Protein AF-A0A2P6FYN6-F1 (afdb_monomer)

pLDDT: mean 95.39, std 7.14, range [44.72, 98.62]

Mean predicted aligned error: 5.39 Å

Structure (mmCIF, N/CA/C/O backbone):
data_AF-A0A2P6FYN6-F1
#
_entry.id   AF-A0A2P6FYN6-F1
#
loop_
_atom_site.group_PDB
_atom_site.id
_atom_site.type_symbol
_atom_site.label_atom_id
_atom_site.label_alt_id
_atom_site.label_comp_id
_atom_site.label_asym_id
_atom_site.label_entity_id
_atom_site.label_seq_id
_atom_site.pdbx_PDB_ins_code
_atom_site.Cartn_x
_atom_site.Cartn_y
_atom_site.Cartn_z
_atom_site.occupancy
_atom_site.B_iso_or_equiv
_atom_site.auth_seq_id
_atom_site.auth_comp_id
_atom_site.auth_asym_id
_atom_site.auth_atom_id
_atom_site.pdbx_PDB_model_num
ATOM 1 N N . MET A 1 1 ? 42.729 -6.232 -39.848 1.00 59.31 1 MET A N 1
ATOM 2 C CA . MET A 1 1 ? 41.372 -6.827 -39.890 1.00 59.31 1 MET A CA 1
ATOM 3 C C . MET A 1 1 ? 40.467 -5.840 -40.612 1.00 59.31 1 MET A C 1
ATOM 5 O O . MET A 1 1 ? 40.474 -4.681 -40.223 1.00 59.31 1 MET A O 1
ATOM 9 N N . ASP A 1 2 ? 39.765 -6.250 -41.670 1.00 86.31 2 ASP A N 1
ATOM 10 C CA . ASP A 1 2 ? 38.818 -5.379 -42.386 1.00 86.31 2 ASP A CA 1
ATOM 11 C C . ASP A 1 2 ? 37.787 -4.786 -41.404 1.00 86.31 2 ASP A C 1
ATOM 13 O O . ASP A 1 2 ? 37.116 -5.520 -40.670 1.00 86.31 2 ASP A O 1
ATOM 17 N N . LEU A 1 3 ? 37.694 -3.452 -41.371 1.00 89.88 3 LEU A N 1
ATOM 18 C CA . LEU A 1 3 ? 36.820 -2.693 -40.473 1.00 89.88 3 LEU A CA 1
ATOM 19 C C . LEU A 1 3 ? 35.352 -3.105 -40.641 1.00 89.88 3 LEU A C 1
ATOM 21 O O . LEU A 1 3 ? 34.597 -3.137 -39.669 1.00 89.88 3 LEU A O 1
ATOM 25 N N . THR A 1 4 ? 34.954 -3.475 -41.857 1.00 91.75 4 THR A N 1
ATOM 26 C CA . THR A 1 4 ? 33.600 -3.944 -42.162 1.00 91.75 4 THR A CA 1
ATOM 27 C C . THR A 1 4 ? 33.330 -5.300 -41.506 1.00 91.75 4 THR A C 1
ATOM 29 O O . THR A 1 4 ? 32.323 -5.462 -40.808 1.00 91.75 4 THR A O 1
ATOM 32 N N . LYS A 1 5 ? 34.262 -6.254 -41.630 1.00 93.06 5 LYS A N 1
ATOM 33 C CA . LYS A 1 5 ? 34.203 -7.548 -40.928 1.00 93.06 5 LYS A CA 1
ATOM 34 C C . LYS A 1 5 ? 34.196 -7.383 -39.401 1.00 93.06 5 LYS A C 1
ATOM 36 O O . LYS A 1 5 ? 33.402 -8.041 -38.726 1.00 93.06 5 LYS A O 1
ATOM 41 N N . ALA A 1 6 ? 35.014 -6.481 -38.856 1.00 92.69 6 ALA A N 1
ATOM 42 C CA . ALA A 1 6 ? 35.036 -6.180 -37.421 1.00 92.69 6 ALA A CA 1
ATOM 43 C C . ALA A 1 6 ? 33.702 -5.578 -36.930 1.00 92.69 6 ALA A C 1
ATOM 45 O O . ALA A 1 6 ? 33.158 -6.014 -35.912 1.00 92.69 6 ALA A O 1
ATOM 46 N N . ASN A 1 7 ? 33.121 -4.641 -37.691 1.00 95.81 7 ASN A N 1
ATOM 47 C CA . ASN A 1 7 ? 31.801 -4.072 -37.406 1.00 95.81 7 ASN A CA 1
ATOM 48 C C . ASN A 1 7 ? 30.710 -5.148 -37.379 1.00 95.81 7 ASN A C 1
ATOM 50 O O . ASN A 1 7 ? 29.880 -5.145 -36.471 1.00 95.81 7 ASN A O 1
ATOM 54 N N . LYS A 1 8 ? 30.721 -6.090 -38.333 1.00 96.69 8 LYS A N 1
ATOM 55 C CA . LYS A 1 8 ? 29.744 -7.191 -38.394 1.00 96.69 8 LYS A CA 1
ATOM 56 C C . LYS A 1 8 ? 29.745 -8.024 -37.109 1.00 96.69 8 LYS A C 1
ATOM 58 O O . LYS A 1 8 ? 28.678 -8.249 -36.538 1.00 96.69 8 LYS A O 1
ATOM 63 N N . LEU A 1 9 ? 30.925 -8.419 -36.626 1.00 95.50 9 LEU A N 1
ATOM 64 C CA . LEU A 1 9 ? 31.070 -9.177 -35.376 1.00 95.50 9 LEU A CA 1
ATOM 65 C C . LEU A 1 9 ? 30.562 -8.379 -34.167 1.00 95.50 9 LEU A C 1
ATOM 67 O O . LEU A 1 9 ? 29.815 -8.902 -33.341 1.00 95.50 9 LEU A O 1
ATOM 71 N N . LYS A 1 10 ? 30.900 -7.085 -34.090 1.00 95.94 10 LYS A N 1
ATOM 72 C CA . LYS A 1 10 ? 30.444 -6.207 -33.003 1.00 95.94 10 LYS A CA 1
ATOM 73 C C . LYS A 1 10 ? 28.927 -6.031 -32.992 1.00 95.94 10 LYS A C 1
ATOM 75 O O . LYS A 1 10 ? 28.301 -6.107 -31.939 1.00 95.94 10 LYS A O 1
ATOM 80 N N . ILE A 1 11 ? 28.326 -5.827 -34.162 1.00 97.56 11 ILE A N 1
ATOM 81 C CA . ILE A 1 11 ? 26.872 -5.708 -34.321 1.00 97.56 11 ILE A CA 1
ATOM 82 C C . ILE A 1 11 ? 26.183 -7.013 -33.910 1.00 97.56 11 ILE A C 1
ATOM 84 O O . ILE A 1 11 ? 25.164 -6.960 -33.226 1.00 97.56 11 ILE A O 1
ATOM 88 N N . GLN A 1 12 ? 26.738 -8.173 -34.274 1.00 97.88 12 GLN A N 1
ATOM 89 C CA . GLN A 1 12 ? 26.212 -9.473 -33.850 1.00 97.88 12 GLN A CA 1
ATOM 90 C C . GLN A 1 12 ? 26.286 -9.651 -32.326 1.00 97.88 12 GLN A C 1
ATOM 92 O O . GLN A 1 12 ? 25.297 -10.061 -31.720 1.00 97.88 12 GLN A O 1
ATOM 97 N N . SER A 1 13 ? 27.406 -9.271 -31.702 1.00 97.12 13 SER A N 1
ATOM 98 C CA . SER A 1 13 ? 27.544 -9.260 -30.239 1.00 97.12 13 SER A CA 1
ATOM 99 C C . SER A 1 13 ? 26.494 -8.363 -29.581 1.00 97.12 13 SER A C 1
ATOM 101 O O . SER A 1 13 ? 25.815 -8.803 -28.659 1.00 97.12 13 SER A O 1
ATOM 103 N N . ASN A 1 14 ? 26.305 -7.139 -30.086 1.00 98.19 14 ASN A N 1
ATOM 104 C CA . ASN A 1 14 ? 25.284 -6.223 -29.574 1.00 98.19 14 ASN A CA 1
ATOM 105 C C . ASN A 1 14 ? 23.869 -6.804 -29.727 1.00 98.19 14 ASN A C 1
ATOM 107 O O . ASN A 1 14 ? 23.054 -6.642 -28.831 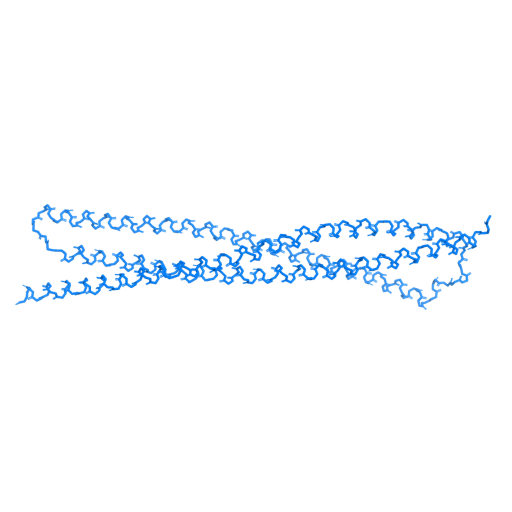1.00 98.19 14 ASN A O 1
ATOM 111 N N . ARG A 1 15 ? 23.557 -7.479 -30.844 1.00 98.38 15 ARG A N 1
ATOM 112 C CA . ARG A 1 15 ? 22.240 -8.111 -31.058 1.00 98.38 15 ARG A CA 1
ATOM 113 C C . ARG A 1 15 ? 21.958 -9.204 -30.034 1.00 98.38 15 ARG A C 1
ATOM 115 O O . ARG A 1 15 ? 20.867 -9.228 -29.477 1.00 98.38 15 ARG A O 1
ATOM 122 N N . ARG A 1 16 ? 22.939 -10.072 -29.769 1.00 97.94 16 ARG A N 1
ATOM 123 C CA . ARG A 1 16 ? 22.832 -11.084 -28.710 1.00 97.94 16 ARG A CA 1
ATOM 124 C C . ARG A 1 16 ? 22.585 -10.422 -27.354 1.00 97.94 16 ARG A C 1
ATOM 126 O O . ARG A 1 16 ? 21.686 -10.824 -26.630 1.00 97.94 16 ARG A O 1
ATOM 133 N N . GLU A 1 17 ? 23.360 -9.389 -27.044 1.00 98.00 17 GLU A N 1
ATOM 134 C CA . GLU A 1 17 ? 23.250 -8.668 -25.779 1.00 98.00 17 GLU A CA 1
ATOM 135 C C . GLU A 1 17 ? 21.877 -8.003 -25.601 1.00 98.00 17 GLU A C 1
ATOM 137 O O . GLU A 1 17 ? 21.279 -8.091 -24.533 1.00 98.00 17 GLU A O 1
ATOM 142 N N . ILE A 1 18 ? 21.347 -7.385 -26.659 1.00 98.56 18 ILE A N 1
ATOM 143 C CA . ILE A 1 18 ? 20.001 -6.800 -26.679 1.00 98.56 18 ILE A CA 1
ATOM 144 C C . ILE A 1 18 ? 18.939 -7.875 -26.420 1.00 98.56 18 ILE A C 1
ATOM 146 O O . ILE A 1 18 ? 18.068 -7.656 -25.587 1.00 98.56 18 ILE A O 1
ATOM 150 N N . PHE A 1 19 ? 19.040 -9.040 -27.062 1.00 98.06 19 PHE A N 1
ATOM 151 C CA . PHE A 1 19 ? 18.094 -10.144 -26.868 1.00 98.06 19 PHE A CA 1
ATOM 152 C C . PHE A 1 19 ? 18.077 -10.667 -25.416 1.00 98.06 19 PHE A C 1
ATOM 154 O O . PHE A 1 19 ? 17.017 -10.886 -24.821 1.00 98.06 19 PHE A O 1
ATOM 161 N N . GLU A 1 20 ? 19.255 -10.816 -24.803 1.00 97.69 20 GLU A N 1
ATOM 162 C CA . GLU A 1 20 ? 19.381 -11.187 -23.386 1.00 97.69 20 GLU A CA 1
ATOM 163 C C . GLU A 1 20 ? 18.767 -10.107 -22.469 1.00 97.69 20 GLU A C 1
ATOM 165 O O . GLU A 1 20 ? 18.027 -10.421 -21.530 1.00 97.69 20 GLU A O 1
ATOM 170 N N . LEU A 1 21 ? 19.016 -8.825 -22.768 1.00 98.50 21 LEU A N 1
ATOM 171 C CA . LEU A 1 21 ? 18.454 -7.696 -22.022 1.00 98.50 21 LEU A CA 1
ATOM 172 C C . LEU A 1 21 ? 16.932 -7.607 -22.136 1.00 98.50 21 LEU A C 1
ATOM 174 O O . LEU A 1 21 ? 16.273 -7.352 -21.130 1.00 98.50 21 LEU A O 1
ATOM 178 N N . GLU A 1 22 ? 16.365 -7.824 -23.321 1.00 98.12 22 GLU A N 1
ATOM 179 C CA . GLU A 1 22 ? 14.914 -7.846 -23.538 1.00 98.12 22 GLU A CA 1
ATOM 180 C C . GLU A 1 22 ? 14.247 -8.890 -22.642 1.00 98.12 22 GLU A C 1
ATOM 182 O O . GLU A 1 22 ? 13.276 -8.584 -21.947 1.00 98.12 22 GLU A O 1
ATOM 187 N N . THR A 1 23 ? 14.824 -10.092 -22.575 1.00 97.94 23 THR A N 1
ATOM 188 C CA . THR A 1 23 ? 14.344 -11.166 -21.696 1.00 97.94 23 THR A CA 1
ATOM 189 C C . THR A 1 23 ? 14.363 -10.731 -20.229 1.00 97.94 23 THR A C 1
ATOM 191 O O . THR A 1 23 ? 13.359 -10.854 -19.521 1.00 97.94 23 THR A O 1
ATOM 194 N N . GLN A 1 24 ? 15.477 -10.158 -19.767 1.00 97.88 24 GLN A N 1
ATOM 195 C CA . GLN A 1 24 ? 15.616 -9.712 -18.381 1.00 97.88 24 GLN A CA 1
ATOM 196 C C . GLN A 1 24 ? 14.661 -8.558 -18.032 1.00 97.88 24 GLN A C 1
ATOM 198 O O . GLN A 1 24 ? 14.043 -8.556 -16.963 1.00 97.88 24 GLN A O 1
ATOM 203 N N . ILE A 1 25 ? 14.520 -7.573 -18.921 1.00 98.44 25 ILE A N 1
ATOM 204 C CA . ILE A 1 25 ? 13.626 -6.424 -18.729 1.00 98.44 25 ILE A CA 1
ATOM 205 C C . ILE A 1 25 ? 12.169 -6.884 -18.700 1.00 98.44 25 ILE A C 1
ATOM 207 O O . ILE A 1 25 ? 11.416 -6.437 -17.834 1.00 98.44 25 ILE A O 1
ATOM 211 N N . ASN A 1 26 ? 11.777 -7.805 -19.581 1.00 98.00 26 ASN A N 1
ATOM 212 C CA . ASN A 1 26 ? 10.426 -8.362 -19.597 1.00 98.00 26 ASN A CA 1
ATOM 213 C C . ASN A 1 26 ? 10.130 -9.179 -18.333 1.00 98.00 26 ASN A C 1
ATOM 215 O O . ASN A 1 26 ? 9.059 -9.020 -17.746 1.00 98.00 26 ASN A O 1
ATOM 219 N N . SER A 1 27 ? 11.094 -9.968 -17.847 1.00 97.62 27 SER A N 1
ATOM 220 C CA . SER A 1 27 ? 10.976 -10.659 -16.557 1.00 97.62 27 SER A CA 1
ATOM 221 C C . SER A 1 27 ? 10.791 -9.670 -15.400 1.00 97.62 27 SER A C 1
ATOM 223 O O . SER A 1 27 ? 9.898 -9.846 -14.569 1.00 97.62 27 SER A O 1
ATOM 225 N N . ASN A 1 28 ? 11.592 -8.600 -15.351 1.00 98.38 28 ASN A N 1
ATOM 226 C CA . ASN A 1 28 ? 11.436 -7.548 -14.343 1.00 98.38 28 ASN A CA 1
ATOM 227 C C . ASN A 1 28 ? 10.058 -6.883 -14.440 1.00 98.38 28 ASN A C 1
ATOM 229 O O . ASN A 1 28 ? 9.409 -6.672 -13.421 1.00 98.38 28 ASN A O 1
ATOM 233 N N . LYS A 1 29 ? 9.594 -6.571 -15.656 1.00 98.06 29 LYS A N 1
ATOM 234 C CA . LYS A 1 29 ? 8.278 -5.970 -15.901 1.00 98.06 29 LYS A CA 1
ATOM 235 C C . LYS A 1 29 ? 7.155 -6.858 -15.361 1.00 98.06 29 LYS A C 1
ATOM 237 O O . LYS A 1 29 ? 6.299 -6.362 -14.635 1.00 98.06 29 LYS A O 1
ATOM 242 N N . ALA A 1 30 ? 7.179 -8.158 -15.652 1.00 97.62 30 ALA A N 1
ATOM 243 C CA . ALA A 1 30 ? 6.195 -9.103 -15.124 1.00 97.62 30 ALA A CA 1
ATOM 244 C C . ALA A 1 30 ? 6.189 -9.120 -13.582 1.00 97.62 30 ALA A C 1
ATOM 246 O O . ALA A 1 30 ? 5.132 -9.017 -12.961 1.00 97.62 30 ALA A O 1
ATOM 247 N N . GLN A 1 31 ? 7.372 -9.154 -12.960 1.00 97.62 31 GLN A N 1
ATOM 248 C CA . GLN A 1 31 ? 7.509 -9.119 -11.500 1.00 97.62 31 GLN A CA 1
ATOM 249 C C . GLN A 1 31 ? 7.039 -7.799 -10.874 1.00 97.62 31 GLN A C 1
ATOM 251 O O . GLN A 1 31 ? 6.443 -7.828 -9.796 1.00 97.62 31 GLN A O 1
ATOM 256 N N . VAL A 1 32 ? 7.263 -6.653 -11.533 1.00 97.94 32 VAL A N 1
ATOM 257 C CA . VAL A 1 32 ? 6.723 -5.348 -11.105 1.00 97.94 32 VAL A CA 1
ATOM 258 C C . VAL A 1 32 ? 5.203 -5.426 -10.996 1.00 97.94 32 VAL A C 1
ATOM 260 O O . VAL A 1 32 ? 4.658 -5.074 -9.952 1.00 97.94 32 VAL A O 1
ATOM 263 N N . TYR A 1 33 ? 4.519 -5.911 -12.038 1.00 97.31 33 TYR A N 1
ATOM 264 C CA . TYR A 1 33 ? 3.055 -5.986 -12.034 1.00 97.31 33 TYR A CA 1
ATOM 265 C C . TYR A 1 33 ? 2.521 -6.996 -11.019 1.00 97.31 33 TYR A C 1
ATOM 267 O O . TYR A 1 33 ? 1.582 -6.674 -10.296 1.00 97.31 33 TYR A O 1
ATOM 275 N N . ALA A 1 34 ? 3.147 -8.170 -10.898 1.00 97.06 34 ALA A N 1
ATOM 276 C CA . ALA A 1 34 ? 2.757 -9.156 -9.892 1.00 97.06 34 ALA A CA 1
ATOM 277 C C . ALA A 1 34 ? 2.909 -8.602 -8.463 1.00 97.06 34 ALA A C 1
ATOM 279 O O . ALA A 1 34 ? 1.992 -8.704 -7.652 1.00 97.06 34 ALA A O 1
ATOM 280 N N . THR A 1 35 ? 4.036 -7.944 -8.169 1.00 97.94 35 THR A N 1
ATOM 281 C CA . THR A 1 35 ? 4.279 -7.328 -6.851 1.00 97.94 35 THR A CA 1
ATOM 282 C C . THR A 1 35 ? 3.281 -6.205 -6.579 1.00 97.94 35 THR A C 1
ATOM 284 O O . THR A 1 35 ? 2.756 -6.091 -5.472 1.00 97.94 35 THR A O 1
ATOM 287 N N . ARG A 1 36 ? 2.989 -5.384 -7.595 1.00 97.06 36 ARG A N 1
ATOM 288 C CA . ARG A 1 36 ? 2.008 -4.301 -7.497 1.00 97.06 36 ARG A CA 1
ATOM 289 C C . ARG A 1 36 ? 0.608 -4.828 -7.185 1.00 97.06 36 ARG A C 1
ATOM 291 O O . ARG A 1 36 ? -0.030 -4.272 -6.301 1.00 97.06 36 ARG A O 1
ATOM 298 N N . ALA A 1 37 ? 0.173 -5.908 -7.831 1.00 97.94 37 ALA A N 1
ATOM 299 C CA . ALA A 1 37 ? -1.126 -6.521 -7.555 1.00 97.94 37 ALA A CA 1
ATOM 300 C C . ALA A 1 37 ? -1.258 -6.949 -6.082 1.00 97.94 37 ALA A C 1
ATOM 302 O O . ALA A 1 37 ? -2.269 -6.665 -5.444 1.00 97.94 37 ALA A O 1
ATOM 303 N N . VAL A 1 38 ? -0.208 -7.547 -5.503 1.00 98.19 38 VAL A N 1
ATOM 304 C CA . VAL A 1 38 ? -0.186 -7.906 -4.072 1.00 98.19 38 VAL A CA 1
ATOM 305 C C . VAL A 1 38 ? -0.255 -6.660 -3.180 1.00 98.19 38 VAL A C 1
ATOM 307 O O . VAL A 1 38 ? -0.973 -6.647 -2.182 1.00 98.19 38 VAL A O 1
ATOM 310 N N . ILE A 1 39 ? 0.472 -5.592 -3.526 1.00 98.12 39 ILE A N 1
ATOM 311 C CA . ILE A 1 39 ? 0.437 -4.326 -2.776 1.00 98.12 39 ILE A CA 1
ATOM 312 C C . ILE A 1 39 ? -0.961 -3.693 -2.824 1.00 98.12 39 ILE A C 1
ATOM 314 O O . ILE A 1 39 ? -1.452 -3.246 -1.789 1.00 98.12 39 ILE A O 1
ATOM 318 N N . GLU A 1 40 ? -1.610 -3.677 -3.986 1.00 97.06 40 GLU A N 1
ATOM 319 C CA . GLU A 1 40 ? -2.961 -3.127 -4.152 1.00 97.06 40 GLU A CA 1
ATOM 320 C C . GLU A 1 40 ? -4.004 -3.963 -3.396 1.00 97.06 40 GLU A C 1
ATOM 322 O O . GLU A 1 40 ? -4.829 -3.407 -2.674 1.00 97.06 40 GLU A O 1
ATOM 327 N N . GLN A 1 41 ? -3.905 -5.296 -3.438 1.00 97.81 41 GLN A N 1
ATOM 328 C CA . GLN A 1 41 ? -4.756 -6.176 -2.632 1.00 97.81 41 GLN A CA 1
ATOM 329 C C . GLN A 1 41 ? -4.582 -5.928 -1.125 1.00 97.81 41 GLN A C 1
ATOM 331 O O . GLN A 1 41 ? -5.566 -5.886 -0.375 1.00 97.81 41 GLN A O 1
ATOM 336 N N . ASN A 1 42 ? -3.337 -5.741 -0.673 1.00 98.19 42 ASN A N 1
ATOM 337 C CA . ASN A 1 42 ? -3.051 -5.377 0.712 1.00 98.19 42 ASN A CA 1
ATOM 338 C C . ASN A 1 42 ? -3.684 -4.033 1.068 1.00 98.19 42 ASN A C 1
ATOM 340 O O . ASN A 1 42 ? -4.310 -3.935 2.116 1.00 98.19 42 ASN A O 1
ATOM 344 N N . TYR A 1 43 ? -3.559 -3.023 0.204 1.00 97.12 43 TYR A N 1
ATOM 345 C CA . TYR A 1 43 ? -4.156 -1.704 0.416 1.00 97.12 43 TYR A CA 1
ATOM 346 C C . TYR A 1 43 ? -5.677 -1.790 0.594 1.00 97.12 43 TYR A C 1
ATOM 348 O O . TYR A 1 43 ? -6.203 -1.304 1.595 1.00 97.12 43 TYR A O 1
ATOM 356 N N . THR A 1 44 ? -6.382 -2.484 -0.304 1.00 97.44 44 THR A N 1
ATOM 357 C CA . THR A 1 44 ? -7.835 -2.686 -0.185 1.00 97.44 44 THR A CA 1
ATOM 358 C C . THR A 1 44 ? -8.202 -3.396 1.118 1.00 97.44 44 THR A C 1
ATOM 360 O O . THR A 1 44 ? -9.145 -3.005 1.806 1.00 97.44 44 THR A O 1
ATOM 363 N N . SER A 1 45 ? -7.431 -4.415 1.497 1.00 98.00 45 SER A N 1
ATOM 364 C CA . SER A 1 45 ? -7.670 -5.179 2.725 1.00 98.00 45 SER A CA 1
ATOM 365 C C . SER A 1 45 ? -7.399 -4.353 3.990 1.00 98.00 45 SER A C 1
ATOM 367 O O . SER A 1 45 ? -8.162 -4.443 4.949 1.00 98.00 45 SER A O 1
ATOM 369 N N . ILE A 1 46 ? -6.368 -3.501 3.980 1.00 97.19 46 ILE A N 1
ATOM 370 C CA . ILE A 1 46 ? -6.081 -2.537 5.054 1.00 97.19 46 ILE A CA 1
ATOM 371 C C . ILE A 1 46 ? -7.244 -1.563 5.209 1.00 97.19 46 ILE A C 1
ATOM 373 O O . ILE A 1 46 ? -7.701 -1.350 6.327 1.00 97.19 46 ILE A O 1
ATOM 377 N N . MET A 1 47 ? -7.760 -1.015 4.106 1.00 95.31 47 MET A N 1
ATOM 378 C CA . MET A 1 47 ? -8.892 -0.088 4.158 1.00 95.31 47 MET A CA 1
ATOM 379 C C . MET A 1 47 ? -10.152 -0.761 4.703 1.00 95.31 47 MET A C 1
ATOM 381 O O . MET A 1 47 ? -10.826 -0.197 5.561 1.00 95.31 47 MET A O 1
ATOM 385 N N . ARG A 1 48 ? -10.417 -2.014 4.312 1.00 96.75 48 ARG A N 1
ATOM 386 C CA . ARG A 1 48 ? -11.507 -2.808 4.898 1.00 96.75 48 ARG A CA 1
ATOM 387 C C . ARG A 1 48 ? -11.340 -2.991 6.412 1.00 96.75 48 ARG A C 1
ATOM 389 O O . ARG A 1 48 ? -12.308 -2.838 7.162 1.00 96.75 48 ARG A O 1
ATOM 396 N N . ASN A 1 49 ? -10.130 -3.316 6.866 1.00 97.50 49 ASN A N 1
ATOM 397 C CA . ASN A 1 49 ? -9.828 -3.470 8.290 1.00 97.50 49 ASN A CA 1
ATOM 398 C C . ASN A 1 49 ? -9.985 -2.141 9.046 1.00 97.50 49 ASN A C 1
ATOM 400 O O . ASN A 1 49 ? -10.581 -2.119 10.124 1.00 97.50 49 ASN A O 1
ATOM 404 N N . TYR A 1 50 ? -9.512 -1.033 8.470 1.00 95.06 50 TYR A N 1
ATOM 405 C CA . TYR A 1 50 ? -9.685 0.311 9.020 1.00 95.06 50 TYR A CA 1
ATOM 406 C C . TYR A 1 50 ? -11.167 0.658 9.187 1.00 95.06 50 TYR A C 1
ATOM 408 O O . TYR A 1 50 ? -11.584 0.975 10.299 1.00 95.06 50 TYR A O 1
ATOM 416 N N . SER A 1 51 ? -11.988 0.504 8.142 1.00 93.88 51 SER A N 1
ATOM 417 C CA . SER A 1 51 ? -13.433 0.757 8.229 1.00 93.88 51 SER A CA 1
ATOM 418 C C . SER A 1 51 ? -14.105 -0.117 9.290 1.00 93.88 51 SER A C 1
ATOM 420 O O . SER A 1 51 ? -14.905 0.376 10.081 1.00 93.88 51 SER A O 1
ATOM 422 N N . SER A 1 52 ? -13.737 -1.399 9.367 1.00 95.75 52 SER A N 1
ATOM 423 C CA . SER A 1 52 ? -14.286 -2.322 10.371 1.00 95.75 52 SER A CA 1
ATOM 424 C C . SER A 1 52 ? -13.911 -1.918 11.801 1.00 95.75 52 SER A C 1
ATOM 426 O O . SER A 1 52 ? -14.730 -2.043 12.712 1.00 95.75 52 SER A O 1
ATOM 428 N N . THR A 1 53 ? -12.692 -1.413 11.999 1.00 95.56 53 THR A N 1
ATOM 429 C CA . THR A 1 53 ? -12.186 -0.992 13.312 1.00 95.56 53 THR A CA 1
ATOM 430 C C . THR A 1 53 ? -12.769 0.352 13.731 1.00 95.56 53 THR A C 1
ATOM 432 O O . THR A 1 53 ? -13.314 0.464 14.822 1.00 95.56 53 THR A O 1
ATOM 435 N N . PHE A 1 54 ? -12.676 1.366 12.874 1.00 90.50 54 PHE A N 1
ATOM 436 C CA . PHE A 1 54 ? -13.023 2.740 13.227 1.00 90.50 54 PHE A CA 1
ATOM 437 C C . PHE A 1 54 ? -14.526 3.020 13.085 1.00 90.50 54 PHE A C 1
ATOM 439 O O . PHE A 1 54 ? -15.203 3.324 14.058 1.00 90.50 54 PHE A O 1
ATOM 446 N N . LEU A 1 55 ? -15.093 2.842 11.890 1.00 84.06 55 LEU A N 1
ATOM 447 C CA . LEU A 1 55 ? -16.529 3.087 11.681 1.00 84.06 55 LEU A CA 1
ATOM 448 C C . LEU A 1 55 ? -17.386 2.036 12.389 1.00 84.06 55 LEU A C 1
ATOM 450 O O . LEU A 1 55 ? -18.509 2.296 12.806 1.00 84.06 55 LEU A O 1
ATOM 454 N N . GLY A 1 56 ? -16.842 0.828 12.504 1.00 91.75 56 GLY A N 1
ATOM 455 C CA . GLY A 1 56 ? -17.516 -0.297 13.107 1.00 91.75 56 GLY A CA 1
ATOM 456 C C . GLY A 1 56 ? -17.278 -0.421 14.614 1.00 91.75 56 GLY A C 1
ATOM 457 O O . GLY A 1 56 ? -18.208 -0.227 15.394 1.00 91.75 56 GLY A O 1
ATOM 458 N N . ASN A 1 57 ? -16.107 -0.933 15.016 1.00 95.94 57 ASN A N 1
ATOM 459 C CA . ASN A 1 57 ? -15.862 -1.355 16.404 1.00 95.94 57 ASN A CA 1
ATOM 460 C C . ASN A 1 57 ? -15.905 -0.138 17.327 1.00 95.94 57 ASN A C 1
ATOM 462 O O . ASN A 1 57 ? -16.623 -0.157 18.318 1.00 95.94 57 ASN A O 1
ATOM 466 N N . HIS A 1 58 ? -15.177 0.917 16.965 1.00 94.31 58 HIS A N 1
ATOM 467 C CA . HIS A 1 58 ? -15.059 2.116 17.779 1.00 94.31 58 HIS A CA 1
ATOM 468 C C . HIS A 1 58 ? -16.413 2.809 17.989 1.00 94.31 58 HIS A C 1
ATOM 470 O O . HIS A 1 58 ? -16.741 3.105 19.130 1.00 94.31 58 HIS A O 1
ATOM 476 N N . ASN A 1 59 ? -17.258 2.935 16.957 1.00 91.75 59 ASN A N 1
ATOM 477 C CA . ASN A 1 59 ? -18.613 3.473 17.131 1.00 91.75 59 ASN A CA 1
ATOM 478 C C . ASN A 1 59 ? -19.464 2.655 18.126 1.00 91.75 59 ASN A C 1
ATOM 480 O O . ASN A 1 59 ? -20.116 3.236 18.987 1.00 91.75 59 ASN A O 1
ATOM 484 N N . LEU A 1 60 ? -19.431 1.315 18.057 1.00 95.25 60 LEU A N 1
ATOM 485 C CA . LEU A 1 60 ? -20.142 0.486 19.043 1.00 95.25 60 LEU A CA 1
ATOM 486 C C . LEU A 1 60 ? -19.568 0.650 20.452 1.00 95.25 60 LEU A C 1
ATOM 488 O O . LEU A 1 60 ? -20.323 0.720 21.413 1.00 95.25 60 LEU A O 1
ATOM 492 N N . THR A 1 61 ? -18.243 0.714 20.590 1.00 96.69 61 THR A N 1
ATOM 493 C CA . THR A 1 61 ? -17.611 0.916 21.898 1.00 96.69 61 THR A CA 1
ATOM 494 C C . THR A 1 61 ? -17.993 2.266 22.499 1.00 96.69 61 THR A C 1
ATOM 496 O O . THR A 1 61 ? -18.341 2.307 23.672 1.00 96.69 61 THR A O 1
ATOM 499 N N . THR A 1 62 ? -18.010 3.344 21.713 1.00 94.81 62 THR A N 1
ATOM 500 C CA . THR A 1 62 ? -18.457 4.663 22.186 1.00 94.81 62 THR A CA 1
ATOM 501 C C . THR A 1 62 ? -19.922 4.630 22.619 1.00 94.81 62 THR A C 1
ATOM 503 O O . THR A 1 62 ? -20.243 5.092 23.708 1.00 94.81 62 THR A O 1
ATOM 506 N N . GLN A 1 63 ? -20.803 3.996 21.836 1.00 95.44 63 GLN A N 1
ATOM 507 C CA . GLN A 1 63 ? -22.211 3.825 22.222 1.00 95.44 63 GLN A CA 1
ATOM 508 C C . GLN A 1 63 ? -22.369 3.025 23.520 1.00 95.44 63 GLN A C 1
ATOM 510 O O . GLN A 1 63 ? -23.193 3.375 24.364 1.00 95.44 63 GLN A O 1
ATOM 515 N N . ASN A 1 64 ? -21.582 1.963 23.696 1.00 97.50 64 ASN A N 1
ATOM 516 C CA . ASN A 1 64 ? -21.565 1.191 24.933 1.00 97.50 64 ASN A CA 1
ATOM 517 C C . ASN A 1 64 ? -21.137 2.064 26.124 1.00 97.50 64 ASN A C 1
ATOM 519 O O . ASN A 1 64 ? -21.811 2.044 27.152 1.00 97.50 64 ASN A O 1
ATOM 523 N N . THR A 1 65 ? -20.072 2.859 25.982 1.00 97.31 65 THR A N 1
ATOM 524 C CA . THR A 1 65 ? -19.615 3.800 27.019 1.00 97.31 65 THR A CA 1
ATOM 525 C C . THR A 1 65 ? -20.710 4.802 27.389 1.00 97.31 65 THR A C 1
ATOM 527 O O . THR A 1 65 ? -20.999 4.981 28.572 1.00 97.31 65 THR A O 1
ATOM 530 N N . ASP A 1 66 ? -21.372 5.399 26.396 1.00 97.44 66 ASP A N 1
ATOM 531 C CA . ASP A 1 66 ? -22.455 6.364 26.617 1.00 97.44 66 ASP A CA 1
ATOM 532 C C . ASP A 1 66 ? -23.645 5.729 27.348 1.00 97.44 66 ASP A C 1
ATOM 534 O O . ASP A 1 66 ? -24.192 6.308 28.289 1.00 97.44 66 ASP A O 1
ATOM 538 N N . ASN A 1 67 ? -24.055 4.527 26.938 1.00 97.81 67 ASN A N 1
ATOM 539 C CA . ASN A 1 67 ? -25.165 3.814 27.569 1.00 97.81 67 ASN A CA 1
ATOM 540 C C . ASN A 1 67 ? -24.826 3.388 29.000 1.00 97.81 67 ASN A C 1
ATOM 542 O O . ASN A 1 67 ? -25.661 3.530 29.892 1.00 97.81 67 ASN A O 1
ATOM 546 N N . LEU A 1 68 ? -23.598 2.926 29.243 1.00 97.31 68 LEU A N 1
ATOM 547 C CA . LEU A 1 68 ? -23.142 2.574 30.584 1.00 97.31 68 LEU A CA 1
ATOM 548 C C . LEU A 1 68 ? -23.145 3.797 31.513 1.00 97.31 68 LEU A C 1
ATOM 550 O O . LEU A 1 68 ? -23.627 3.712 32.643 1.00 97.31 68 LEU A O 1
ATOM 554 N N . PHE A 1 69 ? -22.669 4.946 31.025 1.00 98.06 69 PHE A N 1
ATOM 555 C CA . PHE A 1 69 ? -22.713 6.199 31.775 1.00 98.06 69 PHE A CA 1
ATOM 556 C C . PHE A 1 69 ? -24.156 6.633 32.075 1.00 98.06 69 PHE A C 1
ATOM 558 O O . PHE A 1 69 ? -24.482 6.931 33.225 1.00 98.06 69 PHE A O 1
ATOM 565 N N . ARG A 1 70 ? -25.058 6.578 31.083 1.00 97.81 70 ARG A N 1
ATOM 566 C CA . ARG A 1 70 ? -26.493 6.864 31.280 1.00 97.81 70 ARG A CA 1
ATOM 567 C C . ARG A 1 70 ? -27.128 5.956 32.328 1.00 97.81 70 ARG A C 1
ATOM 569 O O . ARG A 1 70 ? -27.865 6.452 33.180 1.00 97.81 70 ARG A O 1
ATOM 576 N N . ASN A 1 71 ? -26.829 4.657 32.296 1.00 97.75 71 ASN A N 1
ATOM 577 C CA . ASN A 1 71 ? -27.310 3.720 33.308 1.00 97.75 71 ASN A CA 1
ATOM 578 C C . ASN A 1 71 ? -26.806 4.117 34.700 1.00 97.75 71 ASN A C 1
ATOM 580 O O . ASN A 1 71 ? -27.600 4.171 35.636 1.00 97.75 71 ASN A O 1
ATOM 584 N N . ARG A 1 72 ? -25.516 4.453 34.842 1.00 97.94 72 ARG A N 1
ATOM 585 C CA . ARG A 1 72 ? -24.936 4.875 36.127 1.00 97.94 72 ARG A CA 1
ATOM 586 C C . ARG A 1 72 ? -25.585 6.150 36.665 1.00 97.94 72 ARG A C 1
ATOM 588 O O . ARG A 1 72 ? -25.962 6.170 37.833 1.00 97.94 72 ARG A O 1
ATOM 595 N N . VAL A 1 73 ? -25.781 7.170 35.830 1.00 97.25 73 VAL A N 1
ATOM 596 C CA . VAL A 1 73 ? -26.491 8.398 36.233 1.00 97.25 73 VAL A CA 1
ATOM 597 C C . VAL A 1 73 ? -27.916 8.072 36.680 1.00 97.25 73 VAL A C 1
ATOM 599 O O . VAL A 1 73 ? -28.337 8.501 37.750 1.00 97.25 73 VAL A O 1
ATOM 602 N N . ALA A 1 74 ? -28.644 7.251 35.919 1.00 96.81 74 ALA A N 1
ATOM 603 C CA . ALA A 1 74 ? -30.000 6.851 36.280 1.00 96.81 74 ALA A CA 1
ATOM 604 C C . ALA A 1 74 ? -30.062 6.067 37.604 1.00 96.81 74 ALA A C 1
ATOM 606 O O . ALA A 1 74 ? -30.999 6.278 38.375 1.00 96.81 74 ALA A O 1
ATOM 607 N N . ILE A 1 75 ? -29.074 5.210 37.895 1.00 96.69 75 ILE A N 1
ATOM 608 C CA . ILE A 1 75 ? -28.932 4.535 39.196 1.00 96.69 75 ILE A CA 1
ATOM 609 C C . ILE A 1 75 ? -28.765 5.559 40.308 1.00 96.69 75 ILE A C 1
ATOM 611 O O . ILE A 1 75 ? -29.559 5.569 41.248 1.00 96.69 75 ILE A O 1
ATOM 615 N N . LEU A 1 76 ? -27.766 6.433 40.177 1.00 96.00 76 LEU A N 1
ATOM 616 C CA . LEU A 1 76 ? -27.432 7.413 41.203 1.00 96.00 76 LEU A CA 1
ATOM 617 C C . LEU A 1 76 ? -28.626 8.320 41.483 1.00 96.00 76 LEU A C 1
ATOM 619 O O . LEU A 1 76 ? -29.075 8.355 42.619 1.00 96.00 76 LEU A O 1
ATOM 623 N N . THR A 1 77 ? -29.238 8.934 40.466 1.00 93.50 77 THR A N 1
ATOM 624 C CA . THR A 1 77 ? -30.407 9.823 40.630 1.00 93.50 77 THR A CA 1
ATOM 625 C C . THR A 1 77 ? -31.622 9.130 41.261 1.00 93.50 77 THR A C 1
ATOM 627 O O . THR A 1 77 ? -32.452 9.782 41.898 1.00 93.50 77 THR A O 1
ATOM 630 N N . ASN A 1 78 ? -31.762 7.810 41.103 1.00 92.94 78 ASN A N 1
ATOM 631 C CA . ASN A 1 78 ? -32.898 7.069 41.652 1.00 92.94 78 ASN A CA 1
ATOM 632 C C . ASN A 1 78 ? -32.618 6.379 42.990 1.00 92.94 78 ASN A C 1
ATOM 634 O O . ASN A 1 78 ? -33.564 5.826 43.556 1.00 92.94 78 ASN A O 1
ATOM 638 N N . MET A 1 79 ? -31.409 6.490 43.538 1.00 91.94 79 MET A N 1
ATOM 639 C CA . MET A 1 79 ? -31.081 6.018 44.884 1.00 91.94 79 MET A CA 1
ATOM 640 C C . MET A 1 79 ? -31.999 6.669 45.941 1.00 91.94 79 MET A C 1
ATOM 642 O O . MET A 1 79 ? -32.468 7.800 45.771 1.00 91.94 79 MET A O 1
ATOM 646 N N . GLU A 1 80 ? -32.352 5.915 46.983 1.00 90.62 80 GLU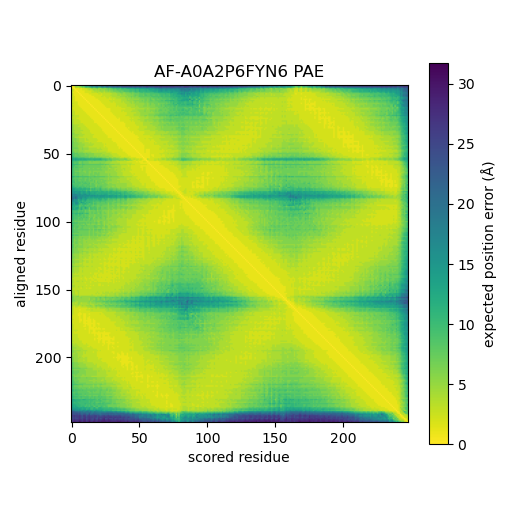 A N 1
ATOM 647 C CA . GLU A 1 80 ? -33.010 6.457 48.177 1.00 90.62 80 GLU A CA 1
ATOM 648 C C . GLU A 1 80 ? -31.909 7.031 49.075 1.00 90.62 80 GLU A C 1
ATOM 650 O O . GLU A 1 80 ? -30.909 6.357 49.304 1.00 90.62 80 GLU A O 1
ATOM 655 N N . VAL A 1 81 ? -32.064 8.289 49.491 1.00 93.12 81 VAL A N 1
ATOM 656 C CA . VAL A 1 81 ? -31.102 9.009 50.333 1.00 93.12 81 VAL A CA 1
ATOM 657 C C . VAL A 1 81 ? -31.852 9.745 51.438 1.00 93.12 81 VAL A C 1
ATOM 659 O O . VAL A 1 81 ? -32.888 10.369 51.177 1.00 93.12 81 VAL A O 1
ATOM 662 N N . GLU A 1 82 ? -31.332 9.681 52.657 1.00 93.94 82 GLU A N 1
ATOM 663 C CA . GLU A 1 82 ? -31.873 10.330 53.846 1.00 93.94 82 GLU A CA 1
ATOM 664 C C . GLU A 1 82 ? -30.800 11.178 54.544 1.00 93.94 82 GLU A C 1
ATOM 666 O O . GLU A 1 82 ? -29.717 10.721 54.904 1.00 93.94 82 GLU A O 1
ATOM 671 N N . GLY A 1 83 ? -31.118 12.456 54.762 1.00 95.88 83 GLY A N 1
ATOM 672 C CA . GLY A 1 83 ? -30.201 13.403 55.393 1.00 95.88 83 GLY A CA 1
ATOM 673 C C . GLY A 1 83 ? -29.036 13.846 54.499 1.00 95.88 83 GLY A C 1
ATOM 674 O O . GLY A 1 83 ? -28.826 13.367 53.387 1.00 95.88 83 GLY A O 1
ATOM 675 N N . GLU A 1 84 ? -28.271 14.821 54.989 1.00 96.75 84 GLU A N 1
ATOM 676 C CA . GLU A 1 84 ? -27.246 15.509 54.189 1.00 96.75 84 GLU A CA 1
ATOM 677 C C . GLU A 1 84 ? -26.061 14.612 53.807 1.00 96.75 84 GLU A C 1
ATOM 679 O O . GLU A 1 84 ? -25.478 14.782 52.741 1.00 96.75 84 GLU A O 1
ATOM 684 N N . VAL A 1 85 ? -25.701 13.638 54.649 1.00 97.38 85 VAL A N 1
ATOM 685 C CA . VAL A 1 85 ? -24.552 12.754 54.390 1.00 97.38 85 VAL A CA 1
ATOM 686 C C . VAL A 1 85 ? -24.799 11.870 53.165 1.00 97.38 85 VAL A C 1
ATOM 688 O O . VAL A 1 85 ? -23.921 11.757 52.311 1.00 97.38 85 VAL A O 1
ATOM 691 N N . GLU A 1 86 ? -25.988 11.276 53.048 1.00 97.44 86 GLU A N 1
ATOM 692 C CA . GLU A 1 86 ? -26.332 10.404 51.920 1.00 97.44 86 GLU A CA 1
ATOM 693 C C . GLU A 1 86 ? -26.559 11.198 50.625 1.00 97.44 86 GLU A C 1
ATOM 695 O O . GLU A 1 86 ? -26.156 10.745 49.552 1.00 97.44 86 GLU A O 1
ATOM 700 N N . ILE A 1 87 ? -27.111 12.415 50.721 1.00 96.44 87 ILE A N 1
ATOM 701 C CA . ILE A 1 87 ? -27.202 13.351 49.587 1.00 96.44 87 ILE A CA 1
ATOM 702 C C . ILE A 1 87 ? -25.799 13.694 49.072 1.00 96.44 87 ILE A C 1
ATOM 704 O O . ILE A 1 87 ? -25.521 13.533 47.884 1.00 96.44 87 ILE A O 1
ATOM 708 N N . ASN A 1 88 ? -24.883 14.082 49.965 1.00 97.62 88 ASN A N 1
ATOM 709 C CA . ASN A 1 88 ? -23.503 14.399 49.591 1.00 97.62 88 ASN A CA 1
ATOM 710 C C . ASN A 1 88 ? -22.785 13.197 48.960 1.00 97.62 88 ASN A C 1
ATOM 712 O O . ASN A 1 88 ? -21.985 13.376 48.043 1.00 97.62 88 ASN A O 1
ATOM 716 N N . PHE A 1 89 ? -23.068 11.974 49.423 1.00 97.31 89 PHE A N 1
ATOM 717 C CA . PHE A 1 89 ? -22.556 10.751 48.803 1.00 97.31 89 PHE A CA 1
ATOM 718 C C . PHE A 1 89 ? -23.095 10.563 47.377 1.00 97.31 89 PHE A C 1
ATOM 720 O O . PHE A 1 89 ? -22.326 10.316 46.452 1.00 97.31 89 PHE A O 1
ATOM 727 N N . GLN A 1 90 ? -24.403 10.712 47.164 1.00 97.00 90 GLN A N 1
ATOM 728 C CA . GLN A 1 90 ? -25.002 10.602 45.830 1.00 97.00 90 GLN A CA 1
ATOM 729 C C . GLN A 1 90 ? -24.428 11.645 44.858 1.00 97.00 90 GLN A C 1
ATOM 731 O O . GLN A 1 90 ? -24.111 11.318 43.708 1.00 97.00 90 GLN A O 1
ATOM 736 N N . GLU A 1 91 ? -24.282 12.892 45.306 1.00 96.88 91 GLU A N 1
ATOM 737 C CA . GLU A 1 91 ? -23.720 13.976 44.498 1.00 96.88 91 GLU A CA 1
ATOM 738 C C . GLU A 1 91 ? -22.235 13.753 44.193 1.00 96.88 91 GLU A C 1
ATOM 740 O O . GLU A 1 91 ? -21.818 13.905 43.041 1.00 96.88 91 GLU A O 1
ATOM 745 N N . SER A 1 92 ? -21.436 13.327 45.177 1.00 98.00 92 SER A N 1
ATOM 746 C CA . SER A 1 92 ? -20.012 13.054 44.962 1.00 98.00 92 SER A CA 1
ATOM 747 C C . SER A 1 92 ? -19.792 11.885 43.999 1.00 98.00 92 SER A C 1
ATOM 749 O O . SER A 1 92 ? -19.004 12.022 43.062 1.00 98.00 92 SER A O 1
ATOM 751 N N . MET A 1 93 ? -20.564 10.800 44.127 1.00 98.31 93 MET A N 1
ATOM 752 C CA . MET A 1 93 ? -20.541 9.672 43.187 1.00 98.31 93 MET A CA 1
ATOM 753 C C . MET A 1 93 ? -20.999 10.080 41.779 1.00 98.31 93 MET A C 1
ATOM 755 O O . MET A 1 93 ? -20.513 9.548 40.779 1.00 98.31 93 MET A O 1
ATOM 759 N N . THR A 1 94 ? -21.934 11.030 41.674 1.00 97.81 94 THR A N 1
ATOM 760 C CA . THR A 1 94 ? -22.365 11.578 40.378 1.00 97.81 94 THR A CA 1
ATOM 761 C C . THR A 1 94 ? -21.246 12.387 39.733 1.00 97.81 94 THR A C 1
ATOM 763 O O . THR A 1 94 ? -21.002 12.240 38.534 1.00 97.81 94 THR A O 1
ATOM 766 N N . ASN A 1 95 ? -20.534 13.204 40.509 1.00 98.25 95 ASN A N 1
ATOM 767 C CA . ASN A 1 95 ? -19.376 13.950 40.021 1.00 98.25 95 ASN A CA 1
ATOM 768 C C . ASN A 1 95 ? -18.259 13.007 39.558 1.00 98.25 95 ASN A C 1
ATOM 770 O O . ASN A 1 95 ? -17.755 13.182 38.451 1.00 98.25 95 ASN A O 1
ATOM 774 N N . GLU A 1 96 ? -17.933 11.979 40.344 1.00 98.25 96 GLU A N 1
ATOM 775 C CA . GLU A 1 96 ? -16.951 10.949 39.975 1.00 98.25 96 GLU A CA 1
ATOM 776 C C . GLU A 1 96 ? -17.334 10.259 38.658 1.00 98.25 96 GLU A C 1
ATOM 778 O O . GLU A 1 96 ? -16.541 10.228 37.722 1.00 98.25 96 GLU A O 1
ATOM 783 N N . ALA A 1 97 ? -18.591 9.823 38.513 1.00 98.00 97 ALA A N 1
ATOM 784 C CA . ALA A 1 97 ? -19.065 9.197 37.278 1.00 98.00 97 ALA A CA 1
ATOM 785 C C . ALA A 1 97 ? -18.963 10.119 36.047 1.00 98.00 97 ALA A C 1
ATOM 787 O O . ALA A 1 97 ? -18.693 9.644 34.942 1.00 98.00 97 ALA A O 1
ATOM 788 N N . ASN A 1 98 ? -19.205 11.425 36.216 1.00 98.19 98 ASN A N 1
ATOM 789 C CA . ASN A 1 98 ? -19.030 12.410 35.145 1.00 98.19 98 ASN A CA 1
ATOM 790 C C . ASN A 1 98 ? -17.552 12.579 34.778 1.00 98.19 98 ASN A C 1
ATOM 792 O O . ASN A 1 98 ? -17.233 12.637 33.591 1.00 98.19 98 ASN A O 1
ATOM 796 N N . LEU A 1 99 ? -16.664 12.650 35.773 1.00 98.44 99 LEU A N 1
ATOM 797 C CA . LEU A 1 99 ? -15.224 12.763 35.547 1.00 98.44 99 LEU A CA 1
ATOM 798 C C . LEU A 1 99 ? -14.687 11.528 34.819 1.00 98.44 99 LEU A C 1
ATOM 800 O O . LEU A 1 99 ? -14.086 11.697 33.763 1.00 98.44 99 LEU A O 1
ATOM 804 N N . ASP A 1 100 ? -15.015 10.316 35.274 1.00 98.06 100 ASP A N 1
ATOM 805 C CA . ASP A 1 100 ? -14.636 9.059 34.607 1.00 98.06 100 ASP A CA 1
ATOM 806 C C . ASP A 1 100 ? -15.046 9.048 33.122 1.00 98.06 100 ASP A C 1
ATOM 808 O O . ASP A 1 100 ? -14.282 8.658 32.231 1.00 98.06 100 ASP A O 1
ATOM 812 N N . PHE A 1 101 ? -16.277 9.486 32.836 1.00 98.00 101 PHE A N 1
ATOM 813 C CA . PHE A 1 101 ? -16.793 9.553 31.471 1.00 98.00 101 PHE A CA 1
ATOM 814 C C . PHE A 1 101 ? -16.042 10.592 30.629 1.00 98.00 101 PHE A C 1
ATOM 816 O O . PHE A 1 101 ? -15.649 10.298 29.496 1.00 98.00 101 PHE A O 1
ATOM 823 N N . LEU A 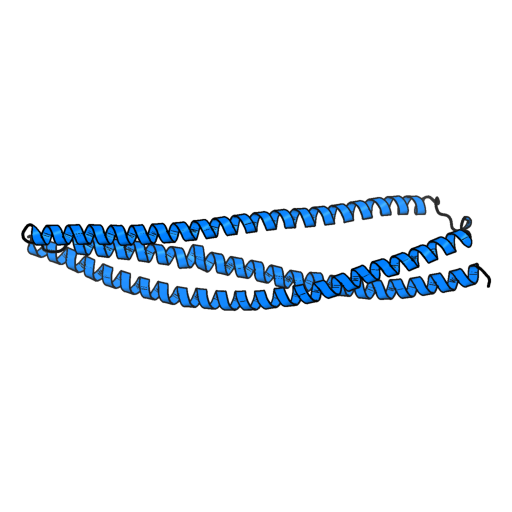1 102 ? -15.814 11.791 31.171 1.00 98.12 102 LEU A N 1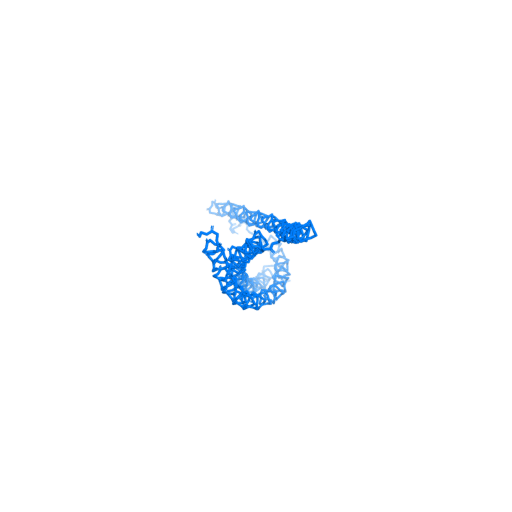
ATOM 824 C CA . LEU A 1 102 ? -15.086 12.857 30.482 1.00 98.12 102 LEU A CA 1
ATOM 825 C C . LEU A 1 102 ? -13.617 12.496 30.246 1.00 98.12 102 LEU A C 1
ATOM 827 O O . LEU A 1 102 ? -13.101 12.775 29.165 1.00 98.12 102 LEU A O 1
ATOM 831 N N . GLU A 1 103 ? -12.962 11.839 31.201 1.00 98.00 103 GLU A N 1
ATOM 832 C CA . GLU A 1 103 ? -11.591 11.341 31.060 1.00 98.00 103 GLU A CA 1
ATOM 833 C C . GLU A 1 103 ? -11.490 10.302 29.939 1.00 98.00 103 GLU A C 1
ATOM 835 O O . GLU A 1 103 ? -10.612 10.401 29.071 1.00 98.00 103 GLU A O 1
ATOM 840 N N . MET A 1 104 ? -12.427 9.348 29.884 1.00 96.12 104 MET A N 1
ATOM 841 C CA . MET A 1 104 ? -12.495 8.380 28.786 1.00 96.12 104 MET A CA 1
ATOM 842 C C . MET A 1 104 ? -12.697 9.082 27.434 1.00 96.12 104 MET A C 1
ATOM 844 O O . MET A 1 104 ? -11.982 8.784 26.475 1.00 96.12 104 MET A O 1
ATOM 848 N N . GLN A 1 105 ? -13.629 10.037 27.343 1.00 95.88 105 GLN A N 1
ATOM 849 C CA . GLN A 1 105 ? -13.885 10.789 26.106 1.00 95.88 105 GLN A CA 1
ATOM 850 C C . GLN A 1 105 ? -12.664 11.610 25.671 1.00 95.88 105 GLN A C 1
ATOM 852 O O . GLN A 1 105 ? -12.301 11.597 24.495 1.00 95.88 105 GLN A O 1
ATOM 857 N N . ALA A 1 106 ? -11.994 12.287 26.605 1.00 97.38 106 ALA A N 1
ATOM 858 C CA . ALA A 1 106 ? -10.776 13.044 26.329 1.00 97.38 106 ALA A CA 1
ATOM 859 C C . ALA A 1 106 ? -9.659 12.136 25.787 1.00 97.38 106 ALA A C 1
ATOM 861 O O . ALA A 1 106 ? -9.089 12.428 24.734 1.00 97.38 106 ALA A O 1
ATOM 862 N N . THR A 1 107 ? -9.424 10.995 26.442 1.00 96.12 107 THR A N 1
ATOM 863 C CA . THR A 1 107 ? -8.423 9.995 26.027 1.00 96.12 107 THR A CA 1
ATOM 864 C C . THR A 1 107 ? -8.713 9.455 24.629 1.00 96.12 107 THR A C 1
ATOM 866 O O . THR A 1 107 ? -7.830 9.351 23.776 1.00 96.12 107 THR A O 1
ATOM 869 N N . VAL A 1 108 ? -9.976 9.120 24.364 1.00 94.94 108 VAL A N 1
ATOM 870 C CA . VAL A 1 108 ? -10.408 8.633 23.054 1.00 94.94 108 VAL A CA 1
ATOM 871 C C . VAL A 1 108 ? -10.219 9.708 21.982 1.00 94.94 108 VAL A C 1
ATOM 873 O O . VAL A 1 108 ? -9.697 9.402 20.910 1.00 94.94 108 VAL A O 1
ATOM 876 N N . ASN A 1 109 ? -10.584 10.959 22.260 1.00 95.25 109 ASN A N 1
ATOM 877 C CA . ASN A 1 109 ? -10.428 12.062 21.313 1.00 95.25 109 ASN A CA 1
ATOM 878 C C . ASN A 1 109 ? -8.959 12.313 20.954 1.00 95.25 109 ASN A C 1
ATOM 880 O O . ASN A 1 109 ? -8.653 12.507 19.778 1.00 95.25 109 ASN A O 1
ATOM 884 N N . GLU A 1 110 ? -8.046 12.249 21.924 1.00 96.75 110 GLU A N 1
ATOM 885 C CA . GLU A 1 110 ? -6.603 12.352 21.672 1.00 96.75 110 GLU A CA 1
ATOM 886 C C . GLU A 1 110 ? -6.120 11.262 20.701 1.00 96.75 110 GLU A C 1
ATOM 888 O O . GLU A 1 110 ? -5.463 11.555 19.697 1.00 96.75 110 GLU A O 1
ATOM 893 N N . LEU A 1 111 ? -6.527 10.011 20.930 1.00 93.62 111 LEU A N 1
ATOM 894 C CA . LEU A 1 111 ? -6.184 8.897 20.042 1.00 93.62 111 LEU A CA 1
ATOM 895 C C . LEU A 1 111 ? -6.767 9.080 18.631 1.00 93.62 111 LEU A C 1
ATOM 897 O O . LEU A 1 111 ? -6.092 8.807 17.635 1.00 93.62 111 LEU A O 1
ATOM 901 N N . VAL A 1 112 ? -8.009 9.562 18.518 1.00 94.38 112 VAL A N 1
ATOM 902 C CA . VAL A 1 112 ? -8.645 9.844 17.219 1.00 94.38 112 VAL A CA 1
ATOM 903 C C . VAL A 1 112 ? -7.921 10.971 16.477 1.00 94.38 112 VAL A C 1
ATOM 905 O O . VAL A 1 112 ? -7.751 10.885 15.257 1.00 94.38 112 VAL A O 1
ATOM 908 N N . LEU A 1 113 ? -7.434 11.994 17.183 1.00 96.75 113 LEU A N 1
ATOM 909 C CA . LEU A 1 113 ? -6.612 13.051 16.588 1.00 96.75 113 LEU A CA 1
ATOM 910 C C . LEU A 1 113 ? -5.300 12.494 16.020 1.00 96.75 113 LEU A C 1
ATOM 912 O O . LEU A 1 113 ? -4.943 12.825 14.886 1.00 96.75 113 LEU A O 1
ATOM 916 N N . GLU A 1 114 ? -4.615 11.603 16.743 1.00 96.19 114 GLU A N 1
ATOM 917 C CA . GLU A 1 114 ? -3.402 10.955 16.224 1.00 96.19 114 GLU A CA 1
ATOM 918 C C . GLU A 1 114 ? -3.700 10.121 14.965 1.00 96.19 114 GLU A C 1
ATOM 920 O O . GLU A 1 114 ? -2.964 10.187 13.973 1.00 96.19 114 GLU A O 1
ATOM 925 N N . ILE A 1 115 ? -4.811 9.376 14.960 1.00 93.81 115 ILE A N 1
ATOM 926 C CA . ILE A 1 115 ? -5.258 8.607 13.790 1.00 93.81 115 ILE A CA 1
ATOM 927 C C . ILE A 1 115 ? -5.505 9.536 12.594 1.00 93.81 115 ILE A C 1
ATOM 929 O O . ILE A 1 115 ? -5.044 9.243 11.487 1.00 93.81 115 ILE A O 1
ATOM 933 N N . ASN A 1 116 ? -6.182 10.667 12.800 1.00 95.00 116 ASN A N 1
ATOM 934 C CA . ASN A 1 116 ? -6.454 11.642 11.743 1.00 95.00 116 ASN A CA 1
ATOM 935 C C . ASN A 1 116 ? -5.164 12.245 11.170 1.00 95.00 116 ASN A C 1
ATOM 937 O O . ASN A 1 116 ? -5.035 12.362 9.948 1.00 95.00 116 ASN A O 1
ATOM 941 N N . ASN A 1 117 ? -4.181 12.547 12.023 1.00 97.00 117 ASN A N 1
ATOM 942 C CA . ASN A 1 117 ? -2.864 13.008 11.581 1.00 97.00 117 ASN A CA 1
ATOM 943 C C . ASN A 1 117 ? -2.183 11.967 10.682 1.00 97.00 117 ASN A C 1
ATOM 945 O O . ASN A 1 117 ? -1.769 12.291 9.567 1.00 97.00 117 ASN A O 1
ATOM 949 N N . ARG A 1 118 ? -2.165 10.693 11.093 1.00 96.12 118 ARG A N 1
ATOM 950 C CA . ARG A 1 118 ? -1.600 9.600 10.278 1.00 96.12 118 ARG A CA 1
ATOM 951 C C . ARG A 1 118 ? -2.338 9.417 8.947 1.00 96.12 118 ARG A C 1
ATOM 953 O O . ARG A 1 118 ? -1.707 9.156 7.923 1.00 96.12 118 ARG A O 1
ATOM 960 N N . MET A 1 119 ? -3.662 9.574 8.921 1.00 94.69 119 MET A N 1
ATOM 961 C CA . MET A 1 119 ? -4.441 9.522 7.675 1.00 94.69 119 MET A CA 1
ATOM 962 C C . MET A 1 119 ? -4.102 10.686 6.734 1.00 94.69 119 MET A C 1
ATOM 964 O O . MET A 1 119 ? -4.012 10.492 5.520 1.00 94.69 119 MET A O 1
ATOM 968 N N . SER A 1 120 ? -3.848 11.877 7.278 1.00 97.38 120 SER A N 1
ATOM 969 C CA . SER A 1 120 ? -3.383 13.033 6.503 1.00 97.38 120 SER A CA 1
ATOM 970 C C . SER A 1 120 ? -2.000 12.795 5.876 1.00 97.38 120 SER A C 1
ATOM 972 O O . SER A 1 120 ? -1.779 13.087 4.694 1.00 97.38 120 SER A O 1
ATOM 974 N N . GLU A 1 121 ? -1.081 12.173 6.620 1.00 98.00 121 GLU A N 1
ATOM 975 C CA . GLU A 1 121 ? 0.230 11.759 6.099 1.00 98.00 121 GLU A CA 1
ATOM 976 C C . GLU A 1 121 ? 0.093 10.736 4.960 1.00 98.00 121 GLU A C 1
ATOM 978 O O . GLU A 1 121 ? 0.728 10.876 3.912 1.00 98.00 121 GLU A O 1
ATOM 983 N N . ILE A 1 122 ? -0.788 9.740 5.115 1.00 96.38 122 ILE A N 1
ATOM 984 C CA . ILE A 1 122 ? -1.082 8.754 4.062 1.00 96.38 122 ILE A CA 1
ATOM 985 C C . ILE A 1 122 ? -1.609 9.446 2.799 1.00 96.38 122 ILE A C 1
ATOM 987 O O . ILE A 1 122 ? -1.152 9.134 1.695 1.00 96.38 122 ILE A O 1
ATOM 991 N N . ASN A 1 123 ? -2.527 10.406 2.939 1.00 97.25 123 ASN A N 1
ATOM 992 C CA . ASN A 1 123 ? -3.056 11.168 1.805 1.00 97.25 123 ASN A CA 1
ATOM 993 C C . ASN A 1 123 ? -1.946 11.929 1.069 1.00 97.25 123 ASN A C 1
ATOM 995 O O . ASN A 1 123 ? -1.890 11.907 -0.163 1.00 97.25 123 ASN A O 1
ATOM 999 N N . SER A 1 124 ? -1.024 12.540 1.814 1.00 98.31 124 SER A N 1
ATOM 1000 C CA . SER A 1 124 ? 0.128 13.247 1.243 1.00 98.31 124 SER A CA 1
ATOM 1001 C C . SER A 1 124 ? 1.026 12.303 0.435 1.00 98.31 124 SER A C 1
ATOM 1003 O O . SER A 1 124 ? 1.330 12.580 -0.728 1.00 98.31 124 SER A O 1
ATOM 1005 N N . LEU A 1 125 ? 1.350 11.128 0.984 1.00 98.00 125 LEU A N 1
ATOM 1006 C CA . LEU A 1 125 ? 2.142 10.105 0.288 1.00 98.00 125 LEU A CA 1
ATOM 1007 C C . LEU A 1 125 ? 1.448 9.574 -0.979 1.00 98.00 125 LEU A C 1
ATOM 1009 O O . LEU A 1 125 ? 2.105 9.292 -1.988 1.00 98.00 125 LEU A O 1
ATOM 1013 N N . MET A 1 126 ? 0.118 9.450 -0.964 1.00 96.69 126 MET A N 1
ATOM 1014 C CA . MET A 1 126 ? -0.660 9.052 -2.143 1.00 96.69 126 MET A CA 1
ATOM 1015 C C . MET A 1 126 ? -0.617 10.124 -3.240 1.00 96.69 126 MET A C 1
ATOM 1017 O O . MET A 1 126 ? -0.425 9.798 -4.414 1.00 96.69 126 MET A O 1
ATOM 1021 N N . ILE A 1 127 ? -0.723 11.406 -2.875 1.00 97.94 127 ILE A N 1
ATOM 1022 C CA . ILE A 1 127 ? -0.595 12.529 -3.818 1.00 97.94 127 ILE A CA 1
ATOM 1023 C C . ILE A 1 127 ? 0.800 12.547 -4.452 1.00 97.94 127 ILE A C 1
ATOM 1025 O O . ILE A 1 127 ? 0.928 12.691 -5.671 1.00 97.94 127 ILE A O 1
ATOM 1029 N N . GLU A 1 128 ? 1.851 12.370 -3.655 1.00 98.31 128 GLU A N 1
ATOM 1030 C CA . GLU A 1 128 ? 3.226 12.278 -4.158 1.00 98.31 128 GLU A CA 1
ATOM 1031 C C . GLU A 1 128 ? 3.412 11.088 -5.104 1.00 98.31 128 GLU A C 1
ATOM 1033 O O . GLU A 1 128 ? 4.026 11.219 -6.167 1.00 98.31 128 GLU A O 1
ATOM 1038 N N . THR A 1 129 ? 2.814 9.944 -4.769 1.00 97.31 129 THR A N 1
ATOM 1039 C CA . THR A 1 129 ? 2.820 8.756 -5.629 1.00 97.31 129 THR A CA 1
ATOM 1040 C C . THR A 1 129 ? 2.162 9.035 -6.980 1.00 97.31 129 THR A C 1
ATOM 1042 O O . THR A 1 129 ? 2.730 8.692 -8.021 1.00 97.31 129 THR A O 1
ATOM 1045 N N . ASN A 1 130 ? 1.027 9.736 -6.993 1.00 97.62 130 ASN A N 1
ATOM 1046 C CA . ASN A 1 130 ? 0.362 10.143 -8.232 1.00 97.62 130 ASN A CA 1
ATOM 1047 C C . ASN A 1 130 ? 1.244 11.073 -9.076 1.00 97.62 130 ASN A C 1
ATOM 1049 O O . ASN A 1 130 ? 1.376 10.861 -10.283 1.00 97.62 130 ASN A O 1
ATOM 1053 N N . LYS A 1 131 ? 1.923 12.044 -8.452 1.00 98.44 131 LYS A N 1
ATOM 1054 C CA . LYS A 1 131 ? 2.876 12.926 -9.151 1.00 98.44 131 LYS A CA 1
ATOM 1055 C C . LYS A 1 131 ? 4.026 12.138 -9.785 1.00 98.44 131 LYS A C 1
ATOM 1057 O O . LYS A 1 131 ? 4.390 12.403 -10.930 1.00 98.44 131 LYS A O 1
ATOM 1062 N N . MET A 1 132 ? 4.571 11.132 -9.095 1.00 98.06 132 MET A N 1
ATOM 1063 C CA . MET A 1 132 ? 5.609 10.261 -9.666 1.00 98.06 132 MET A CA 1
ATOM 1064 C C . MET A 1 132 ? 5.115 9.499 -10.904 1.00 98.06 132 MET A C 1
ATOM 1066 O O . MET A 1 132 ? 5.842 9.404 -11.895 1.00 98.06 132 MET A O 1
ATOM 1070 N N . ILE A 1 133 ? 3.879 8.990 -10.874 1.00 97.06 133 ILE A N 1
ATOM 1071 C CA . ILE A 1 133 ? 3.260 8.307 -12.021 1.00 97.06 133 ILE A CA 1
ATOM 1072 C C . ILE A 1 133 ? 3.076 9.280 -13.190 1.00 97.06 133 ILE A C 1
ATOM 1074 O O . ILE A 1 133 ? 3.439 8.952 -14.320 1.00 97.06 133 ILE A O 1
ATOM 1078 N N . MET A 1 134 ? 2.574 10.490 -12.931 1.00 97.88 134 MET A N 1
ATOM 1079 C CA . MET A 1 134 ? 2.418 11.525 -13.959 1.00 97.88 134 MET A CA 1
ATOM 1080 C C . MET A 1 134 ? 3.753 11.871 -14.624 1.00 97.88 134 MET A C 1
ATOM 1082 O O . MET A 1 134 ? 3.834 11.907 -15.851 1.00 97.88 134 MET A O 1
ATOM 1086 N N . ASN A 1 135 ? 4.819 12.032 -13.837 1.00 98.25 135 ASN A N 1
ATOM 1087 C CA . ASN A 1 135 ? 6.158 12.299 -14.362 1.00 98.25 135 ASN A CA 1
ATOM 1088 C C . ASN A 1 135 ? 6.677 11.144 -15.238 1.00 98.25 135 ASN A C 1
ATOM 1090 O O . ASN A 1 135 ? 7.260 11.380 -16.297 1.00 98.25 135 ASN A O 1
ATOM 1094 N N . ALA A 1 136 ? 6.442 9.889 -14.838 1.00 97.19 136 ALA A N 1
ATOM 1095 C CA . ALA A 1 136 ? 6.813 8.720 -15.640 1.00 97.19 136 ALA A CA 1
ATOM 1096 C C . ALA A 1 136 ? 6.018 8.633 -16.958 1.00 97.19 136 ALA A C 1
ATOM 1098 O O . ALA A 1 136 ? 6.574 8.279 -18.006 1.00 97.19 136 ALA A O 1
ATOM 1099 N N . ASN A 1 137 ? 4.733 8.995 -16.925 1.00 97.94 137 ASN A N 1
ATOM 1100 C CA . ASN A 1 137 ? 3.892 9.073 -18.117 1.00 97.94 137 ASN A CA 1
ATOM 1101 C C . ASN A 1 137 ? 4.392 10.166 -19.068 1.00 97.94 137 ASN A C 1
ATOM 1103 O O . ASN A 1 137 ? 4.555 9.897 -20.258 1.00 97.94 137 ASN A O 1
ATOM 1107 N N . GLN A 1 138 ? 4.718 11.355 -18.549 1.00 98.38 138 GLN A N 1
ATOM 1108 C CA . GLN A 1 138 ? 5.267 12.448 -19.353 1.00 98.38 138 GLN A CA 1
ATOM 1109 C C . GLN A 1 138 ? 6.582 12.040 -20.027 1.00 98.38 138 GLN A C 1
ATOM 1111 O O . GLN A 1 138 ? 6.719 12.180 -21.239 1.00 98.38 138 GLN A O 1
ATOM 1116 N N . ALA A 1 139 ? 7.506 11.422 -19.284 1.00 98.25 139 ALA A N 1
ATOM 1117 C CA . ALA A 1 139 ? 8.758 10.922 -19.851 1.00 98.25 139 ALA A CA 1
ATOM 1118 C C . ALA A 1 139 ? 8.530 9.910 -20.994 1.00 98.25 139 ALA A C 1
ATOM 1120 O O . ALA A 1 139 ? 9.285 9.882 -21.970 1.00 98.25 139 ALA A O 1
ATOM 1121 N N . SER A 1 140 ? 7.475 9.094 -20.899 1.00 98.12 140 SER A N 1
ATOM 1122 C CA . SER A 1 140 ? 7.091 8.148 -21.954 1.00 98.12 140 SER A CA 1
ATOM 1123 C C . SER A 1 140 ? 6.528 8.863 -23.186 1.00 98.12 140 SER A C 1
ATOM 1125 O O . SER A 1 140 ? 6.894 8.523 -24.312 1.00 98.12 140 SER A O 1
ATOM 1127 N N . VAL A 1 141 ? 5.684 9.882 -22.992 1.00 98.44 141 VAL A N 1
ATOM 1128 C CA . VAL A 1 141 ? 5.151 10.726 -24.076 1.00 98.44 141 VAL A CA 1
ATOM 1129 C C . VAL A 1 141 ? 6.274 11.471 -24.797 1.00 98.44 141 VAL A C 1
ATOM 1131 O O . VAL A 1 141 ? 6.319 11.459 -26.030 1.00 98.44 141 VAL A O 1
ATOM 1134 N N . ASP A 1 142 ? 7.219 12.052 -24.059 1.00 98.56 142 ASP A N 1
ATOM 1135 C CA . ASP A 1 142 ? 8.362 12.777 -24.624 1.00 98.56 142 ASP A CA 1
ATOM 1136 C C . ASP A 1 142 ? 9.262 11.842 -25.438 1.00 98.56 142 ASP A C 1
ATOM 1138 O O . ASP A 1 142 ? 9.654 12.151 -26.571 1.00 98.56 142 ASP A O 1
ATOM 1142 N N . PHE A 1 143 ? 9.554 10.657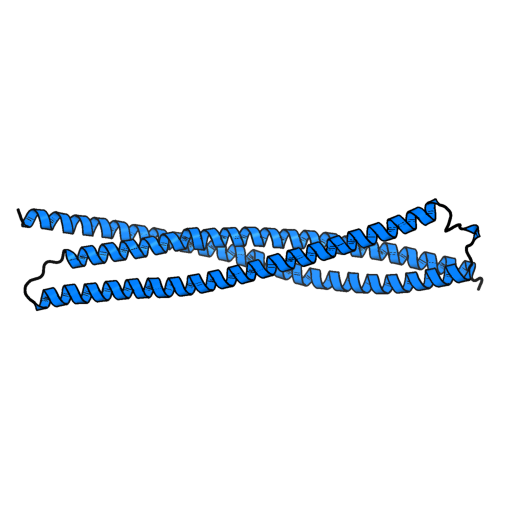 -24.890 1.00 98.38 143 PHE A N 1
ATOM 1143 C CA . PHE A 1 143 ? 10.302 9.623 -25.598 1.00 98.38 143 PHE A CA 1
ATOM 1144 C C . PHE A 1 143 ? 9.594 9.220 -26.897 1.00 98.38 143 PHE A C 1
ATOM 1146 O O . PHE A 1 143 ? 10.229 9.191 -27.957 1.00 98.38 143 PHE A O 1
ATOM 1153 N N . ASN A 1 144 ? 8.291 8.942 -26.839 1.00 98.50 144 ASN A N 1
ATOM 1154 C CA . ASN A 1 144 ? 7.505 8.552 -28.008 1.00 98.50 144 ASN A CA 1
ATOM 1155 C C . ASN A 1 144 ? 7.490 9.660 -29.065 1.00 98.50 144 ASN A C 1
ATOM 1157 O O . ASN A 1 144 ? 7.760 9.388 -30.233 1.00 98.50 144 ASN A O 1
ATOM 1161 N N . SER A 1 145 ? 7.275 10.911 -28.658 1.00 98.56 145 SER A N 1
ATOM 1162 C CA . SER A 1 145 ? 7.237 12.072 -29.556 1.00 98.56 145 SER A CA 1
ATOM 1163 C C . SER A 1 145 ? 8.570 12.276 -30.277 1.00 98.56 145 SER A C 1
ATOM 1165 O O . SER A 1 145 ? 8.610 12.428 -31.502 1.00 98.56 145 SER A O 1
ATOM 1167 N N . LYS A 1 146 ? 9.687 12.183 -29.543 1.00 98.50 146 LYS A N 1
ATOM 1168 C CA . LYS A 1 146 ? 11.035 12.262 -30.122 1.00 98.50 146 LYS A CA 1
ATOM 1169 C C . LYS A 1 146 ? 11.289 11.149 -31.139 1.00 98.50 146 LYS A C 1
ATOM 1171 O O . LYS A 1 146 ? 11.830 11.412 -32.213 1.00 98.50 146 LYS A O 1
ATOM 1176 N N . ASN A 1 147 ? 10.918 9.910 -30.818 1.00 98.12 147 ASN A N 1
ATOM 1177 C CA . ASN A 1 147 ? 11.121 8.785 -31.732 1.00 98.12 147 ASN A CA 1
ATOM 1178 C C . ASN A 1 147 ? 10.184 8.852 -32.943 1.00 98.12 147 ASN A C 1
ATOM 1180 O O . ASN A 1 147 ? 10.607 8.505 -34.041 1.00 98.12 147 ASN A O 1
ATOM 1184 N N . LEU A 1 148 ? 8.968 9.381 -32.793 1.00 98.31 148 LEU A N 1
ATOM 1185 C CA . LEU A 1 148 ? 8.065 9.626 -33.915 1.00 98.31 148 LEU A CA 1
ATOM 1186 C C . LEU A 1 148 ? 8.679 10.620 -34.914 1.00 98.31 148 LEU A C 1
ATOM 1188 O O . LEU A 1 148 ? 8.657 10.380 -36.120 1.00 98.31 148 LEU A O 1
ATOM 1192 N N . ALA A 1 149 ? 9.286 11.703 -34.420 1.00 98.06 149 ALA A N 1
ATOM 1193 C CA . ALA A 1 149 ? 9.996 12.665 -35.263 1.00 98.06 149 ALA A CA 1
ATOM 1194 C C . ALA A 1 149 ? 11.205 12.031 -35.977 1.00 98.06 149 ALA A C 1
ATOM 1196 O O . ALA A 1 149 ? 11.405 12.253 -37.170 1.00 98.06 149 ALA A O 1
ATOM 1197 N N . ILE A 1 150 ? 11.984 11.197 -35.279 1.00 97.44 150 ILE A N 1
ATOM 1198 C CA . ILE A 1 150 ? 13.091 10.440 -35.887 1.00 97.44 150 ILE A CA 1
ATOM 1199 C C . ILE A 1 150 ? 12.568 9.492 -36.977 1.00 97.44 150 ILE A C 1
ATOM 1201 O O . ILE A 1 150 ? 13.140 9.444 -38.064 1.00 97.44 150 ILE A O 1
ATOM 1205 N N . ASN A 1 151 ? 11.465 8.786 -36.727 1.00 97.50 151 ASN A N 1
ATOM 1206 C CA . ASN A 1 151 ? 10.857 7.882 -37.701 1.00 97.50 151 ASN A CA 1
ATOM 1207 C C . ASN A 1 151 ? 10.384 8.632 -38.953 1.00 97.50 151 ASN A C 1
ATOM 1209 O O . ASN A 1 151 ? 10.639 8.168 -40.060 1.00 97.50 151 ASN A O 1
ATOM 1213 N N . LYS A 1 152 ? 9.786 9.823 -38.808 1.00 97.81 152 LYS A N 1
ATOM 1214 C CA . LYS A 1 152 ? 9.432 10.680 -39.958 1.00 97.81 152 LYS A CA 1
ATOM 1215 C C . LYS A 1 152 ? 10.656 11.021 -40.813 1.00 97.81 152 LYS A C 1
ATOM 1217 O O . LYS A 1 152 ? 10.599 10.923 -42.032 1.00 97.81 152 LYS A O 1
ATOM 1222 N N . ARG A 1 153 ? 11.787 11.351 -40.184 1.00 96.69 153 ARG A N 1
ATOM 1223 C CA . ARG A 1 153 ? 13.055 11.622 -40.887 1.00 96.69 153 ARG A CA 1
ATOM 1224 C C . ARG A 1 153 ? 13.592 10.391 -41.629 1.00 96.69 153 ARG A C 1
ATOM 1226 O O . ARG A 1 153 ? 14.095 10.525 -42.741 1.00 96.69 153 ARG A O 1
ATOM 1233 N N . PHE A 1 154 ? 13.453 9.191 -41.054 1.00 94.69 154 PHE A N 1
ATOM 1234 C CA . PHE A 1 154 ? 13.763 7.936 -41.755 1.00 94.69 154 PHE A CA 1
ATOM 1235 C C . PHE A 1 154 ? 12.881 7.738 -42.990 1.00 94.69 154 PHE A C 1
ATOM 1237 O O . PHE A 1 154 ? 13.408 7.464 -44.065 1.00 94.69 154 PHE A O 1
ATOM 1244 N N . LEU A 1 155 ? 11.565 7.911 -42.846 1.00 95.19 155 LEU A N 1
ATOM 1245 C CA . LEU A 1 155 ? 10.602 7.739 -43.938 1.00 95.19 155 LEU A CA 1
ATOM 1246 C C . LEU A 1 155 ? 10.823 8.746 -45.073 1.00 95.19 155 LEU A C 1
ATOM 1248 O O . LEU A 1 155 ? 10.715 8.385 -46.239 1.00 95.19 155 LEU A O 1
ATOM 1252 N N . ASN A 1 156 ? 11.221 9.973 -44.740 1.00 95.44 156 ASN A N 1
ATOM 1253 C CA . ASN A 1 156 ? 11.529 11.018 -45.717 1.00 95.44 156 ASN A CA 1
ATOM 1254 C C . ASN A 1 156 ? 12.908 10.845 -46.389 1.00 95.44 156 ASN A C 1
ATOM 1256 O O . ASN A 1 156 ? 13.348 11.726 -47.123 1.00 95.44 156 ASN A O 1
ATOM 1260 N N . GLY A 1 157 ? 13.625 9.747 -46.123 1.00 92.12 157 GLY A N 1
ATOM 1261 C CA . GLY A 1 157 ? 14.903 9.438 -46.772 1.00 92.12 157 GLY A CA 1
ATOM 1262 C C . GLY A 1 157 ? 16.105 10.235 -46.255 1.00 92.12 157 GLY A C 1
ATOM 1263 O O . GLY A 1 157 ? 17.195 10.135 -46.821 1.00 92.12 157 GLY A O 1
ATOM 1264 N N . GLU A 1 158 ? 15.959 10.991 -45.161 1.00 93.69 158 GLU A N 1
ATOM 1265 C CA . GLU A 1 158 ? 17.065 11.764 -44.581 1.00 93.69 158 GLU A CA 1
ATOM 1266 C C . GLU A 1 158 ? 18.224 10.846 -44.150 1.00 93.69 158 GLU A C 1
ATOM 1268 O O . GLU A 1 158 ? 19.404 11.171 -44.320 1.00 93.69 158 GLU A O 1
ATOM 1273 N N . PHE A 1 159 ? 17.884 9.650 -43.664 1.00 89.25 159 PHE A N 1
ATOM 1274 C CA . PHE A 1 159 ? 18.824 8.593 -43.305 1.00 89.25 159 PHE A CA 1
ATOM 1275 C C . PHE A 1 159 ? 18.833 7.485 -44.369 1.00 89.25 159 PHE A C 1
ATOM 1277 O O . PHE A 1 159 ? 18.150 6.474 -44.228 1.00 89.25 159 PHE A O 1
ATOM 1284 N N . HIS A 1 160 ? 19.634 7.651 -45.424 1.00 89.50 160 HIS A N 1
ATOM 1285 C CA . HIS A 1 160 ? 19.747 6.655 -46.496 1.00 89.50 160 HIS A CA 1
ATOM 1286 C C . HIS A 1 160 ? 20.987 5.745 -46.330 1.00 89.50 160 HIS A C 1
ATOM 1288 O O . HIS A 1 160 ? 22.081 6.266 -46.086 1.00 89.50 160 HIS A O 1
ATOM 1294 N N . PRO A 1 161 ? 20.883 4.407 -46.503 1.00 91.12 161 PRO A N 1
ATOM 1295 C CA . PRO A 1 161 ? 22.012 3.480 -46.352 1.00 91.12 161 PRO A CA 1
ATOM 1296 C C . PRO A 1 161 ? 23.218 3.774 -47.252 1.00 91.12 161 PRO A C 1
ATOM 1298 O O . PRO A 1 161 ? 24.346 3.512 -46.846 1.00 91.12 161 PRO A O 1
ATOM 1301 N N . SER A 1 162 ? 23.008 4.365 -48.434 1.00 92.44 162 SER A N 1
ATOM 1302 C CA . SER A 1 162 ? 24.106 4.748 -49.342 1.00 92.44 162 SER A CA 1
ATOM 1303 C C . SER A 1 162 ? 25.055 5.802 -48.757 1.00 92.44 162 SER A C 1
ATOM 1305 O O . SER A 1 162 ? 26.177 5.932 -49.232 1.00 92.44 162 SER A O 1
ATOM 1307 N N . LYS A 1 163 ? 24.638 6.532 -47.711 1.00 90.31 163 LYS A N 1
ATOM 1308 C CA . LYS A 1 163 ? 25.472 7.505 -46.984 1.00 90.31 163 LYS A CA 1
ATOM 1309 C C . LYS A 1 163 ? 26.240 6.877 -45.809 1.00 90.31 163 LYS A C 1
ATOM 1311 O O . LYS A 1 163 ? 26.903 7.590 -45.055 1.00 90.31 163 LYS A O 1
ATOM 1316 N N . ALA A 1 164 ? 26.111 5.569 -45.577 1.00 93.25 164 ALA A N 1
ATOM 1317 C CA . ALA A 1 164 ? 26.755 4.902 -44.450 1.00 93.25 164 ALA A CA 1
ATOM 1318 C C . ALA A 1 164 ? 28.269 4.759 -44.663 1.00 93.25 164 ALA A C 1
ATOM 1320 O O . ALA A 1 164 ? 28.734 4.450 -45.754 1.00 93.25 164 ALA A O 1
ATOM 1321 N N . THR A 1 165 ? 29.040 4.908 -43.585 1.00 94.69 165 THR A N 1
ATOM 1322 C CA . THR A 1 165 ? 30.492 4.687 -43.595 1.00 94.69 165 THR A CA 1
ATOM 1323 C C . THR A 1 165 ? 30.889 3.671 -42.530 1.00 94.69 165 THR A C 1
ATOM 1325 O O . THR A 1 165 ? 30.268 3.577 -41.464 1.00 94.69 165 THR A O 1
ATOM 1328 N N . SER A 1 166 ? 31.960 2.914 -42.781 1.00 94.88 166 SER A N 1
ATOM 1329 C CA . SER A 1 166 ? 32.466 1.922 -41.822 1.00 94.88 166 SER A CA 1
ATOM 1330 C C . SER A 1 166 ? 32.908 2.556 -40.496 1.00 94.88 166 SER A C 1
ATOM 1332 O O . SER A 1 166 ? 32.749 1.936 -39.444 1.00 94.88 166 SER A O 1
ATOM 1334 N N . ILE A 1 167 ? 33.377 3.809 -40.515 1.00 95.69 167 ILE A N 1
ATOM 1335 C CA . ILE A 1 167 ? 33.743 4.565 -39.308 1.00 95.69 167 ILE A CA 1
ATOM 1336 C C . ILE A 1 167 ? 32.496 4.911 -38.482 1.00 95.69 167 ILE A C 1
ATOM 1338 O O . ILE A 1 167 ? 32.449 4.604 -37.288 1.00 95.69 167 ILE A O 1
ATOM 1342 N N . ALA A 1 168 ? 31.458 5.483 -39.104 1.00 95.56 168 ALA A N 1
ATOM 1343 C CA . ALA A 1 168 ? 30.221 5.839 -38.403 1.00 95.56 168 ALA A CA 1
ATOM 1344 C C . ALA A 1 168 ? 29.504 4.598 -37.838 1.00 95.56 168 ALA A C 1
ATOM 1346 O O . ALA A 1 168 ? 28.974 4.624 -36.723 1.00 95.56 168 ALA A O 1
ATOM 1347 N N . ASN A 1 169 ? 29.531 3.483 -38.575 1.00 96.00 169 ASN A N 1
ATOM 1348 C CA . ASN A 1 169 ? 28.987 2.206 -38.115 1.00 96.00 169 ASN A CA 1
ATOM 1349 C C . ASN A 1 169 ? 29.745 1.663 -36.898 1.00 96.00 169 ASN A C 1
ATOM 1351 O O . ASN A 1 169 ? 29.101 1.236 -35.937 1.00 96.00 169 ASN A O 1
ATOM 1355 N N . LYS A 1 170 ? 31.085 1.747 -36.892 1.00 96.81 170 LYS A N 1
ATOM 1356 C CA . LYS A 1 170 ? 31.899 1.374 -35.726 1.00 96.81 170 LYS A CA 1
ATOM 1357 C C . LYS A 1 170 ? 31.528 2.211 -34.505 1.00 96.81 170 LYS A C 1
ATOM 1359 O O . LYS A 1 170 ? 31.214 1.657 -33.456 1.00 96.81 170 LYS A O 1
ATOM 1364 N N . GLN A 1 171 ? 31.499 3.538 -34.650 1.00 97.06 171 GLN A N 1
ATOM 1365 C CA . GLN A 1 171 ? 31.148 4.453 -33.557 1.00 97.06 171 GLN A CA 1
ATOM 1366 C C . GLN A 1 171 ? 29.760 4.143 -32.977 1.00 97.06 171 GLN A C 1
ATOM 1368 O O . GLN A 1 171 ? 29.579 4.111 -31.757 1.00 97.06 171 GLN A O 1
ATOM 1373 N N . ARG A 1 172 ? 28.774 3.861 -33.840 1.00 97.12 172 ARG A N 1
ATOM 1374 C CA . ARG A 1 172 ? 27.425 3.470 -33.409 1.00 97.12 172 ARG A CA 1
ATOM 1375 C C . ARG A 1 172 ? 27.419 2.118 -32.694 1.00 97.12 172 ARG A C 1
ATOM 1377 O O . ARG A 1 172 ? 26.747 1.990 -31.672 1.00 97.12 172 ARG A O 1
ATOM 1384 N N . ALA A 1 173 ? 28.161 1.131 -33.196 1.00 97.81 173 ALA A N 1
ATOM 1385 C CA . ALA A 1 173 ? 28.274 -0.186 -32.571 1.00 97.81 173 ALA A CA 1
ATOM 1386 C C . ALA A 1 173 ? 28.937 -0.105 -31.185 1.00 97.81 173 ALA A C 1
ATOM 1388 O O . ALA A 1 173 ? 28.418 -0.691 -30.234 1.00 97.81 173 ALA A O 1
ATOM 1389 N N . ASP A 1 174 ? 30.006 0.680 -31.043 1.00 97.56 174 ASP A N 1
ATOM 1390 C CA . ASP A 1 174 ? 30.685 0.911 -29.763 1.00 97.56 174 ASP A CA 1
ATOM 1391 C C . ASP A 1 174 ? 29.768 1.648 -28.768 1.00 97.56 174 ASP A C 1
ATOM 1393 O O . ASP A 1 174 ? 29.668 1.264 -27.600 1.00 97.56 174 ASP A O 1
ATOM 1397 N N . LYS A 1 175 ? 29.021 2.665 -29.228 1.00 98.31 175 LYS A N 1
ATOM 1398 C CA . LYS A 1 175 ? 28.021 3.363 -28.400 1.00 98.31 175 LYS A CA 1
ATOM 1399 C C . LYS A 1 175 ? 26.912 2.420 -27.931 1.00 98.31 175 LYS A C 1
ATOM 1401 O O . LYS A 1 175 ? 26.504 2.488 -26.774 1.00 98.31 175 LYS A O 1
ATOM 1406 N N . ASN A 1 176 ? 26.418 1.554 -28.812 1.00 98.31 176 ASN A N 1
ATOM 1407 C CA . ASN A 1 176 ? 25.373 0.595 -28.467 1.00 98.31 176 ASN A CA 1
ATOM 1408 C C . ASN A 1 176 ? 25.859 -0.431 -27.441 1.00 98.31 176 ASN A C 1
ATOM 1410 O O . ASN A 1 176 ? 25.121 -0.705 -26.501 1.00 98.31 176 ASN A O 1
ATOM 1414 N N . GLN A 1 177 ? 27.099 -0.916 -27.550 1.00 97.81 177 GLN A N 1
ATOM 1415 C CA . GLN A 1 177 ? 27.670 -1.818 -26.550 1.00 97.81 177 GLN A CA 1
ATOM 1416 C C . GLN A 1 177 ? 27.718 -1.160 -25.161 1.00 97.81 177 GLN A C 1
ATOM 1418 O O . GLN A 1 177 ? 27.247 -1.735 -24.183 1.00 97.81 177 GLN A O 1
ATOM 1423 N N . LYS A 1 178 ? 28.213 0.085 -25.072 1.00 98.12 178 LYS A N 1
ATOM 1424 C CA . LYS A 1 178 ? 28.235 0.834 -23.800 1.00 98.12 178 LYS A CA 1
ATOM 1425 C C . LYS A 1 178 ? 26.831 0.984 -23.205 1.00 98.12 178 LYS A C 1
ATOM 1427 O O . LYS A 1 178 ? 26.642 0.773 -22.011 1.00 98.12 178 LYS A O 1
ATOM 1432 N N . ARG A 1 179 ? 25.837 1.299 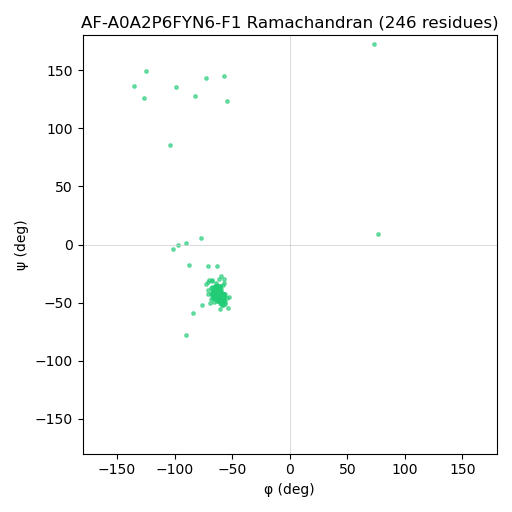-24.045 1.00 98.31 179 ARG A N 1
ATOM 1433 C CA . ARG A 1 179 ? 24.430 1.410 -23.623 1.00 98.31 179 ARG A CA 1
ATOM 1434 C C . ARG A 1 179 ? 23.868 0.084 -23.115 1.00 98.31 179 ARG A C 1
ATOM 1436 O O . ARG A 1 179 ? 23.124 0.109 -22.141 1.00 98.31 179 ARG A O 1
ATOM 1443 N N . CYS A 1 180 ? 24.218 -1.044 -23.733 1.00 98.38 180 CYS A N 1
ATOM 1444 C CA . CYS A 1 180 ? 23.797 -2.360 -23.251 1.00 98.38 180 CYS A CA 1
ATOM 1445 C C . CYS A 1 180 ? 24.332 -2.629 -21.837 1.00 98.38 180 CYS A C 1
ATOM 1447 O O . CYS A 1 180 ? 23.566 -3.054 -20.975 1.00 98.38 180 CYS A O 1
ATOM 1449 N N . GLY A 1 181 ? 25.591 -2.264 -21.560 1.00 97.81 181 GLY A N 1
ATOM 1450 C CA . GLY A 1 181 ? 26.158 -2.276 -20.206 1.00 97.81 181 GLY A CA 1
ATOM 1451 C C . GLY A 1 181 ? 25.309 -1.490 -19.201 1.00 97.81 181 GLY A C 1
ATOM 1452 O O . GLY A 1 181 ? 24.832 -2.055 -18.221 1.00 97.81 181 GLY A O 1
ATOM 1453 N N . THR A 1 182 ? 25.017 -0.220 -19.496 1.00 98.38 182 THR A N 1
ATOM 1454 C CA . THR A 1 182 ? 24.186 0.626 -18.618 1.00 98.38 182 THR A CA 1
ATOM 1455 C C . THR A 1 182 ? 22.779 0.059 -18.401 1.00 98.38 182 THR A C 1
ATOM 1457 O O . THR A 1 182 ? 22.264 0.077 -17.283 1.00 98.38 182 THR A O 1
ATOM 1460 N N . ILE A 1 183 ? 22.139 -0.456 -19.455 1.00 98.62 183 ILE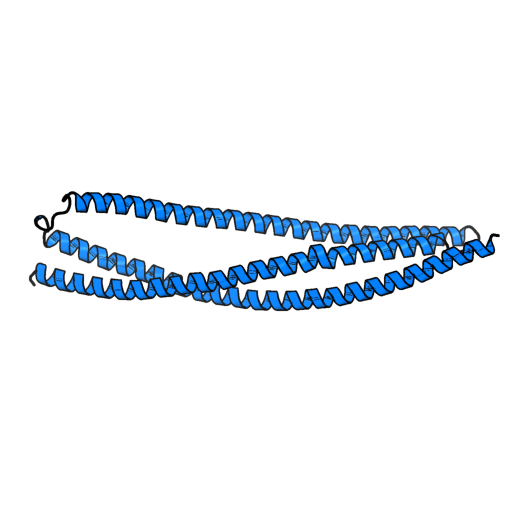 A N 1
ATOM 1461 C CA . ILE A 1 183 ? 20.799 -1.052 -19.364 1.00 98.62 183 ILE A CA 1
ATOM 1462 C C . ILE A 1 183 ? 20.832 -2.318 -18.498 1.00 98.62 183 ILE A C 1
ATOM 1464 O O . ILE A 1 183 ? 19.928 -2.515 -17.684 1.00 98.62 183 ILE A O 1
ATOM 1468 N N . ARG A 1 184 ? 21.888 -3.136 -18.607 1.00 98.44 184 ARG A N 1
ATOM 1469 C CA . ARG A 1 184 ? 22.088 -4.314 -17.753 1.00 98.44 184 ARG A CA 1
ATOM 1470 C C . ARG A 1 184 ? 22.181 -3.938 -16.282 1.00 98.44 184 ARG A C 1
ATOM 1472 O O . ARG A 1 184 ? 21.529 -4.566 -15.450 1.00 98.44 184 ARG A O 1
ATOM 1479 N N . ASP A 1 185 ? 22.957 -2.910 -15.956 1.00 98.31 185 ASP A N 1
ATOM 1480 C CA . ASP A 1 185 ? 23.127 -2.464 -14.571 1.00 98.31 185 ASP A CA 1
ATOM 1481 C C . ASP A 1 185 ? 21.795 -2.007 -13.968 1.00 98.31 185 ASP A C 1
ATOM 1483 O O . ASP A 1 185 ? 21.452 -2.376 -12.839 1.00 98.31 185 ASP A O 1
ATOM 1487 N N . ILE A 1 186 ? 20.994 -1.278 -14.751 1.00 98.38 186 ILE A N 1
ATOM 1488 C CA . ILE A 1 186 ? 19.634 -0.881 -14.367 1.00 98.38 186 ILE A CA 1
ATOM 1489 C C . ILE A 1 186 ? 18.746 -2.117 -14.173 1.00 98.38 186 ILE A C 1
ATOM 1491 O O . ILE A 1 186 ? 18.081 -2.232 -13.141 1.00 98.38 186 ILE A O 1
ATOM 1495 N N . ALA A 1 187 ? 18.747 -3.062 -15.117 1.00 98.31 187 ALA A N 1
ATOM 1496 C CA . ALA A 1 187 ? 17.935 -4.276 -15.036 1.00 98.31 187 ALA A CA 1
ATOM 1497 C C . ALA A 1 187 ? 18.298 -5.133 -13.808 1.00 98.31 187 ALA A C 1
ATOM 1499 O O . ALA A 1 187 ? 17.409 -5.588 -13.084 1.00 98.31 187 ALA A O 1
ATOM 1500 N N . ASN A 1 188 ? 19.589 -5.279 -13.506 1.00 98.19 188 ASN A N 1
ATOM 1501 C CA . ASN A 1 188 ? 20.084 -5.978 -12.319 1.00 98.19 188 ASN A CA 1
ATOM 1502 C C . ASN A 1 188 ? 19.686 -5.268 -11.020 1.00 98.19 188 ASN A C 1
ATOM 1504 O O . ASN A 1 188 ? 19.242 -5.908 -10.061 1.00 98.19 188 ASN A O 1
ATOM 1508 N N . LYS A 1 189 ? 19.820 -3.938 -10.975 1.00 98.31 189 LYS A N 1
ATOM 1509 C CA . LYS A 1 189 ? 19.404 -3.129 -9.822 1.00 98.31 189 LYS A CA 1
ATOM 1510 C C . LYS A 1 189 ? 17.901 -3.258 -9.572 1.00 98.31 189 LYS A C 1
ATOM 1512 O O . LYS A 1 189 ? 17.492 -3.428 -8.423 1.00 98.31 189 LYS A O 1
ATOM 1517 N N . ASN A 1 190 ? 17.093 -3.228 -10.630 1.00 98.06 190 ASN A N 1
ATOM 1518 C CA . ASN A 1 190 ? 15.644 -3.388 -10.539 1.00 98.06 190 ASN A CA 1
ATOM 1519 C C . ASN A 1 190 ? 15.265 -4.788 -10.044 1.00 98.06 190 ASN A C 1
ATOM 1521 O O . ASN A 1 190 ? 14.484 -4.888 -9.103 1.00 98.06 190 ASN A O 1
ATOM 1525 N N . ALA A 1 191 ? 15.889 -5.847 -10.568 1.00 97.81 191 ALA A N 1
ATOM 1526 C CA . ALA A 1 191 ? 15.669 -7.219 -10.101 1.00 97.81 191 ALA A CA 1
ATOM 1527 C C . ALA A 1 191 ? 15.939 -7.375 -8.590 1.00 97.81 191 ALA A C 1
ATOM 1529 O O . ALA A 1 191 ? 15.156 -7.992 -7.867 1.00 97.81 191 ALA A O 1
ATOM 1530 N N . LYS A 1 192 ? 17.024 -6.773 -8.077 1.00 97.62 192 LYS A N 1
ATOM 1531 C CA . LYS A 1 192 ? 17.342 -6.791 -6.636 1.00 97.62 192 LYS A CA 1
ATOM 1532 C C . LYS A 1 192 ? 16.287 -6.059 -5.802 1.00 97.62 192 LYS A C 1
ATOM 1534 O O . LYS A 1 192 ? 15.857 -6.583 -4.777 1.00 97.62 1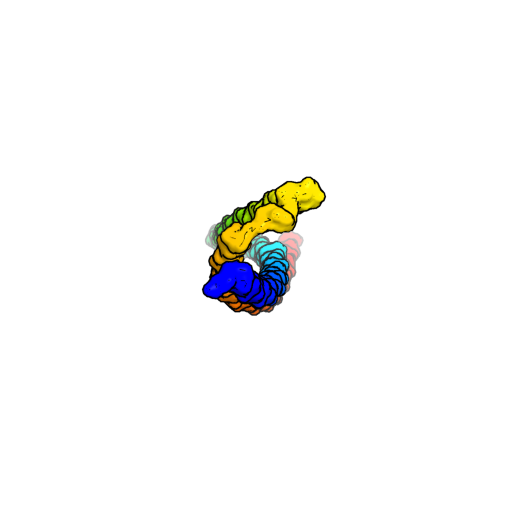92 LYS A O 1
ATOM 1539 N N . LYS A 1 193 ? 15.850 -4.876 -6.249 1.00 97.81 193 LYS A N 1
ATOM 1540 C CA . LYS A 1 193 ? 14.788 -4.105 -5.580 1.00 97.81 193 LYS A CA 1
ATOM 1541 C C . LYS A 1 193 ? 13.440 -4.828 -5.598 1.00 97.81 193 LYS A C 1
ATOM 1543 O O . LYS A 1 193 ? 12.701 -4.756 -4.625 1.00 97.81 193 LYS A O 1
ATOM 1548 N N . LEU A 1 194 ? 13.126 -5.547 -6.673 1.00 97.69 194 LEU A N 1
ATOM 1549 C CA . LEU A 1 194 ? 11.882 -6.310 -6.772 1.00 97.69 194 LEU A CA 1
ATOM 1550 C C . LEU A 1 194 ? 11.818 -7.426 -5.733 1.00 97.69 194 LEU A C 1
ATOM 1552 O O . LEU A 1 194 ? 10.796 -7.574 -5.074 1.00 97.69 194 LEU A O 1
ATOM 1556 N N . LYS A 1 195 ? 12.926 -8.138 -5.496 1.00 96.31 195 LYS A N 1
ATOM 1557 C CA . LYS A 1 195 ? 12.987 -9.171 -4.449 1.00 96.31 195 LYS A CA 1
ATOM 1558 C C . LYS A 1 195 ? 12.696 -8.614 -3.053 1.00 96.31 195 LYS A C 1
ATOM 1560 O O . LYS A 1 195 ? 11.993 -9.252 -2.272 1.00 96.31 195 LYS A O 1
ATOM 1565 N N . SER A 1 196 ? 13.233 -7.437 -2.719 1.00 96.94 196 SER A N 1
ATOM 1566 C CA . SER A 1 196 ? 12.973 -6.829 -1.409 1.00 96.94 196 SER A CA 1
ATOM 1567 C C . SER A 1 196 ? 11.535 -6.319 -1.284 1.00 96.94 196 SER A C 1
ATOM 1569 O O . SER A 1 196 ? 10.921 -6.500 -0.230 1.00 96.94 196 SER A O 1
ATOM 1571 N N . LEU A 1 197 ? 10.979 -5.739 -2.353 1.00 97.69 197 LEU A N 1
ATOM 1572 C CA . LEU A 1 197 ? 9.587 -5.287 -2.387 1.00 97.69 197 LEU A CA 1
ATOM 1573 C C . LEU A 1 197 ? 8.595 -6.448 -2.285 1.00 97.69 197 LEU A C 1
ATOM 1575 O O . LEU A 1 197 ? 7.673 -6.361 -1.481 1.00 97.69 197 LEU A O 1
ATOM 1579 N N . ASP A 1 198 ? 8.813 -7.545 -3.012 1.00 96.94 198 ASP A N 1
ATOM 1580 C CA . ASP A 1 198 ? 7.972 -8.747 -2.941 1.00 96.94 198 ASP A CA 1
ATOM 1581 C C . ASP A 1 198 ? 7.946 -9.335 -1.521 1.00 96.94 198 ASP A C 1
ATOM 1583 O O . ASP A 1 198 ? 6.877 -9.582 -0.957 1.00 96.94 198 ASP A O 1
ATOM 1587 N N . LYS A 1 199 ? 9.116 -9.457 -0.874 1.00 97.81 199 LYS A N 1
ATOM 1588 C CA . LYS A 1 199 ? 9.200 -9.914 0.523 1.00 97.81 199 LYS A CA 1
ATOM 1589 C C . LYS A 1 199 ? 8.420 -8.996 1.470 1.00 97.81 199 LYS A C 1
ATOM 1591 O O . LYS A 1 199 ? 7.720 -9.485 2.358 1.00 97.81 199 LYS A O 1
ATOM 1596 N N . LYS A 1 200 ? 8.529 -7.674 1.291 1.00 98.25 200 LYS A N 1
ATOM 1597 C CA . LYS A 1 200 ? 7.785 -6.696 2.100 1.00 98.25 200 LYS A CA 1
ATOM 1598 C C . LYS A 1 200 ? 6.278 -6.802 1.853 1.00 98.25 200 LYS A C 1
ATOM 1600 O O . LYS A 1 200 ? 5.519 -6.812 2.817 1.00 98.25 200 LYS A O 1
ATOM 1605 N N . ALA A 1 201 ? 5.852 -6.934 0.598 1.00 98.00 201 ALA A N 1
ATOM 1606 C CA . ALA A 1 201 ? 4.447 -7.078 0.231 1.00 98.00 201 ALA A CA 1
ATOM 1607 C C . ALA A 1 201 ? 3.825 -8.325 0.878 1.00 98.00 201 ALA A C 1
ATOM 1609 O O . ALA A 1 201 ? 2.793 -8.210 1.531 1.00 98.00 201 ALA A O 1
ATOM 1610 N N . LYS A 1 202 ? 4.500 -9.479 0.813 1.00 97.44 202 LYS A N 1
ATOM 1611 C CA . LYS A 1 202 ? 4.040 -10.727 1.450 1.00 97.44 202 LYS A CA 1
ATOM 1612 C C . LYS A 1 202 ? 3.981 -10.637 2.975 1.00 97.44 202 LYS A C 1
ATOM 1614 O O . LYS A 1 202 ? 3.016 -11.097 3.581 1.00 97.44 202 LYS A O 1
ATOM 1619 N N . LYS A 1 203 ? 4.987 -10.015 3.605 1.00 98.31 203 LYS A N 1
ATOM 1620 C CA . LYS A 1 203 ? 4.966 -9.768 5.057 1.00 98.31 203 LYS A CA 1
ATOM 1621 C C . LYS A 1 203 ? 3.760 -8.910 5.444 1.00 98.31 203 LYS A C 1
ATOM 1623 O O . LYS A 1 203 ? 3.065 -9.236 6.402 1.00 98.31 203 LYS A O 1
ATOM 1628 N N . ASN A 1 204 ? 3.496 -7.850 4.680 1.00 98.12 204 ASN A N 1
ATOM 1629 C CA . ASN A 1 204 ? 2.334 -6.999 4.904 1.00 98.12 204 ASN A CA 1
ATOM 1630 C C . ASN A 1 204 ? 1.027 -7.784 4.731 1.00 98.12 204 ASN A C 1
ATOM 1632 O O . ASN A 1 204 ? 0.158 -7.659 5.584 1.00 98.12 204 ASN A O 1
ATOM 1636 N N . SER A 1 205 ? 0.907 -8.643 3.712 1.00 98.19 205 SER A N 1
ATOM 1637 C CA . SER A 1 205 ? -0.284 -9.485 3.516 1.00 98.19 205 SER A CA 1
ATOM 1638 C C . SER A 1 205 ? -0.607 -10.321 4.753 1.00 98.19 205 SER A C 1
ATOM 1640 O O . SER A 1 205 ? -1.747 -10.334 5.209 1.00 98.19 205 SER A O 1
ATOM 1642 N N . MET A 1 206 ? 0.403 -10.961 5.350 1.00 98.06 206 MET A N 1
ATOM 1643 C CA . MET A 1 206 ? 0.206 -11.749 6.568 1.00 98.06 206 MET A CA 1
ATOM 1644 C C . MET A 1 206 ? -0.216 -10.880 7.757 1.00 98.06 206 MET A C 1
ATOM 1646 O O . MET A 1 206 ? -1.139 -11.242 8.481 1.00 98.06 206 MET A O 1
ATOM 1650 N N . GLN A 1 207 ? 0.395 -9.706 7.928 1.00 98.25 207 GLN A N 1
ATOM 1651 C CA . GLN A 1 207 ? 0.019 -8.800 9.013 1.00 98.25 207 GLN A CA 1
ATOM 1652 C C . GLN A 1 207 ? -1.422 -8.289 8.875 1.00 98.25 207 GLN A C 1
ATOM 1654 O O . GLN A 1 207 ? -2.120 -8.146 9.876 1.00 98.25 207 GLN A O 1
ATOM 1659 N N . VAL A 1 208 ? -1.880 -8.036 7.648 1.00 98.00 208 VAL A N 1
ATOM 1660 C CA . VAL A 1 208 ? -3.253 -7.593 7.371 1.00 98.00 208 VAL A CA 1
ATOM 1661 C C . VAL A 1 208 ? -4.272 -8.681 7.712 1.00 98.00 208 VAL A C 1
ATOM 1663 O O . VAL A 1 208 ? -5.330 -8.374 8.260 1.00 98.00 208 VAL A O 1
ATOM 1666 N N . LEU A 1 209 ? -3.945 -9.949 7.447 1.00 97.19 209 LEU A N 1
ATOM 1667 C CA . LEU A 1 209 ? -4.790 -11.084 7.824 1.00 97.19 209 LEU A CA 1
ATOM 1668 C C . LEU A 1 209 ? -4.879 -11.254 9.344 1.00 97.19 209 LEU A C 1
ATOM 1670 O O . LEU A 1 209 ? -5.981 -11.388 9.872 1.00 97.19 209 LEU A O 1
ATOM 1674 N N . LEU A 1 210 ? -3.744 -11.190 10.047 1.00 97.94 210 LEU A N 1
ATOM 1675 C CA . LEU A 1 210 ? -3.716 -11.255 11.514 1.00 97.94 210 LEU A CA 1
ATOM 1676 C C . LEU A 1 210 ? -4.530 -10.114 12.133 1.00 97.94 210 LEU A C 1
ATOM 1678 O O . LEU A 1 210 ? -5.385 -10.341 12.982 1.00 97.94 210 LEU A O 1
ATOM 1682 N N . ASN A 1 211 ? -4.338 -8.897 11.623 1.00 97.56 211 ASN A N 1
ATOM 1683 C CA . ASN A 1 211 ? -5.090 -7.729 12.057 1.00 97.56 211 ASN A CA 1
ATOM 1684 C C . ASN A 1 211 ? -6.608 -7.902 11.836 1.00 97.56 211 ASN A C 1
ATOM 1686 O O . ASN A 1 211 ? -7.388 -7.566 12.721 1.00 97.56 211 ASN A O 1
ATOM 1690 N N . ALA A 1 212 ? -7.036 -8.485 10.710 1.00 97.69 212 ALA A N 1
ATOM 1691 C CA . ALA A 1 212 ? -8.454 -8.757 10.456 1.00 97.69 212 ALA A CA 1
ATOM 1692 C C . ALA A 1 212 ? -9.056 -9.739 11.479 1.00 97.69 212 ALA A C 1
ATOM 1694 O O . ALA A 1 212 ? -10.174 -9.525 11.956 1.00 97.69 212 ALA A O 1
ATOM 1695 N N . ALA A 1 213 ? -8.314 -10.791 11.839 1.00 97.88 213 ALA A N 1
ATOM 1696 C CA . ALA A 1 213 ? -8.743 -11.754 12.851 1.00 97.88 213 ALA A CA 1
ATOM 1697 C C . ALA A 1 213 ? -8.884 -11.094 14.234 1.00 97.88 213 ALA A C 1
ATOM 1699 O O . ALA A 1 213 ? -9.903 -11.273 14.906 1.00 97.88 213 ALA A O 1
ATOM 1700 N N . ASP A 1 214 ? -7.917 -10.259 14.622 1.00 97.88 214 ASP A N 1
ATOM 1701 C CA . ASP A 1 214 ? -7.954 -9.526 15.891 1.00 97.88 214 ASP A CA 1
ATOM 1702 C C . ASP A 1 214 ? -9.136 -8.550 15.968 1.00 97.88 214 ASP A C 1
ATOM 1704 O O . ASP A 1 214 ? -9.802 -8.456 17.003 1.00 97.88 214 ASP A O 1
ATOM 1708 N N . ILE A 1 215 ? -9.439 -7.847 14.871 1.00 97.75 215 ILE A N 1
ATOM 1709 C CA . ILE A 1 215 ? -10.598 -6.942 14.785 1.00 97.75 215 ILE A CA 1
ATOM 1710 C C . ILE A 1 215 ? -11.899 -7.709 15.017 1.00 97.75 215 ILE A C 1
ATOM 1712 O O . ILE A 1 215 ? -12.759 -7.245 15.771 1.00 97.75 215 ILE A O 1
ATOM 1716 N N . SER A 1 216 ? -12.036 -8.880 14.391 1.00 96.56 216 SER A N 1
ATOM 1717 C CA . SER A 1 216 ? -13.216 -9.732 14.541 1.00 96.56 216 SER A CA 1
ATOM 1718 C C . SER A 1 216 ? -13.351 -10.265 15.968 1.00 96.56 216 SER A C 1
ATOM 1720 O O . SER A 1 216 ? -14.433 -10.182 16.547 1.00 96.56 216 SER A O 1
ATOM 1722 N N . LYS A 1 217 ? -12.251 -10.708 16.587 1.00 97.62 217 LYS A N 1
ATOM 1723 C CA . LYS A 1 217 ? -12.254 -11.126 17.996 1.00 97.62 217 LYS A CA 1
ATOM 1724 C C . LYS A 1 217 ? -12.697 -9.989 18.920 1.00 97.62 217 LYS A C 1
ATOM 1726 O O . LYS A 1 217 ? -13.537 -10.193 19.792 1.00 97.62 217 LYS A O 1
ATOM 1731 N N . ARG A 1 218 ? -12.170 -8.777 18.711 1.00 97.44 218 ARG A N 1
ATOM 1732 C CA . ARG A 1 218 ? -12.557 -7.590 19.492 1.00 97.44 218 ARG A CA 1
ATOM 1733 C C . ARG A 1 218 ? -14.019 -7.209 19.282 1.00 97.44 218 ARG A C 1
ATOM 1735 O O . ARG A 1 218 ? -14.655 -6.790 20.240 1.00 97.44 218 ARG A O 1
ATOM 1742 N N . ARG A 1 219 ? -14.568 -7.393 18.075 1.00 97.62 219 ARG A N 1
ATOM 1743 C CA . ARG A 1 219 ? -16.004 -7.195 17.829 1.00 97.62 219 ARG A CA 1
ATOM 1744 C C . ARG A 1 219 ? -16.853 -8.079 18.739 1.00 97.62 219 ARG A C 1
ATOM 1746 O O . ARG A 1 219 ? -17.804 -7.564 19.307 1.00 97.62 219 ARG A O 1
ATOM 1753 N N . GLY A 1 220 ? -16.490 -9.355 18.895 1.00 97.12 220 GLY A N 1
ATOM 1754 C CA . GLY A 1 220 ? -17.194 -10.273 19.797 1.00 97.12 220 GLY A CA 1
ATOM 1755 C C . GLY A 1 220 ? -17.248 -9.738 21.228 1.00 97.12 220 GLY A C 1
ATOM 1756 O O . GLY A 1 220 ? -18.329 -9.583 21.780 1.00 97.12 220 GLY A O 1
ATOM 1757 N N . LEU A 1 221 ? -16.099 -9.315 21.767 1.00 97.44 221 LEU A N 1
ATOM 1758 C CA . LEU A 1 221 ? -16.022 -8.728 23.113 1.00 97.44 221 LEU A CA 1
ATOM 1759 C C . LEU A 1 221 ? -16.885 -7.464 23.267 1.00 97.44 221 LEU A C 1
ATOM 1761 O O . LEU A 1 221 ? -17.500 -7.256 24.308 1.00 97.44 221 LEU A O 1
ATOM 1765 N N . ILE A 1 222 ? -16.938 -6.614 22.236 1.00 98.00 222 ILE A N 1
ATOM 1766 C CA . ILE A 1 222 ? -17.771 -5.402 22.242 1.00 98.00 222 ILE A CA 1
ATOM 1767 C C . ILE A 1 222 ? -19.261 -5.769 22.250 1.00 98.00 222 ILE A C 1
ATOM 1769 O O . ILE A 1 222 ? -20.040 -5.140 22.963 1.00 98.00 222 ILE A O 1
ATOM 1773 N N . SER A 1 223 ? -19.657 -6.792 21.492 1.00 96.56 223 SER A N 1
ATOM 1774 C CA . SER A 1 223 ? -21.033 -7.298 21.482 1.00 96.56 223 SER A CA 1
ATOM 1775 C C . SER A 1 223 ? -21.427 -7.936 22.817 1.00 96.56 223 SER A C 1
ATOM 1777 O O . SER A 1 223 ? -22.527 -7.683 23.304 1.00 96.56 223 SER A O 1
ATOM 1779 N N . ASP A 1 224 ? -20.527 -8.690 23.451 1.00 97.50 224 ASP A N 1
ATOM 1780 C CA . ASP A 1 224 ? -20.768 -9.252 24.786 1.00 97.50 224 ASP A CA 1
ATOM 1781 C C . ASP A 1 224 ? -20.931 -8.138 25.832 1.00 97.50 224 ASP A C 1
ATOM 1783 O O . ASP A 1 224 ? -21.853 -8.164 26.648 1.00 97.50 224 ASP A O 1
ATOM 1787 N N . ASN A 1 225 ? -20.084 -7.105 25.766 1.00 97.56 225 ASN A N 1
ATOM 1788 C CA . ASN A 1 225 ? -20.202 -5.927 26.622 1.00 97.56 225 ASN A CA 1
ATOM 1789 C C . ASN A 1 225 ? -21.529 -5.180 26.397 1.00 97.56 225 ASN A C 1
ATOM 1791 O O . ASN A 1 225 ? -22.178 -4.787 27.363 1.00 97.56 225 ASN A O 1
ATOM 1795 N N . GLN A 1 226 ? -21.963 -5.043 25.141 1.00 97.75 226 GLN A N 1
ATOM 1796 C CA . GLN A 1 226 ? -23.243 -4.422 24.798 1.00 97.75 226 GLN A CA 1
ATOM 1797 C C . GLN A 1 226 ? -24.420 -5.173 25.432 1.00 97.75 226 GLN A C 1
ATOM 1799 O O . GLN A 1 226 ? -25.323 -4.541 25.980 1.00 97.75 226 GLN A O 1
ATOM 1804 N N . LYS A 1 227 ? -24.391 -6.511 25.412 1.00 97.62 227 LYS A N 1
ATOM 1805 C CA . LYS A 1 227 ? -25.420 -7.339 26.051 1.00 97.62 227 LYS A CA 1
ATOM 1806 C C . LYS A 1 227 ? -25.508 -7.069 27.556 1.00 97.62 227 LYS A C 1
ATOM 1808 O O . LYS A 1 227 ? -26.601 -6.818 28.053 1.00 97.62 227 LYS A O 1
ATOM 1813 N N . GLY A 1 228 ? -24.373 -7.043 28.258 1.00 97.94 228 GLY A N 1
ATOM 1814 C CA . GLY A 1 228 ? -24.353 -6.743 29.696 1.00 97.94 228 GLY A CA 1
ATOM 1815 C C . GLY A 1 228 ? -24.876 -5.338 30.025 1.00 97.94 228 GLY A C 1
ATOM 1816 O O . GLY A 1 228 ? -25.571 -5.145 31.019 1.00 97.94 228 GLY A O 1
ATOM 1817 N N . ILE A 1 229 ? -24.608 -4.354 29.161 1.00 97.94 229 ILE A N 1
ATOM 1818 C CA . ILE A 1 229 ? -25.144 -2.992 29.317 1.00 97.94 229 ILE A CA 1
ATOM 1819 C C . ILE A 1 229 ? -26.666 -2.966 29.136 1.00 97.94 229 ILE A C 1
ATOM 1821 O O . ILE A 1 229 ? -27.350 -2.257 29.874 1.00 97.94 229 ILE A O 1
ATOM 1825 N N . MET A 1 230 ? -27.206 -3.742 28.193 1.00 96.94 230 MET A N 1
ATOM 1826 C CA . MET A 1 230 ? -28.655 -3.863 27.997 1.00 96.94 230 MET A CA 1
ATOM 1827 C C . MET A 1 230 ? -29.338 -4.535 29.193 1.00 96.94 230 MET A C 1
ATOM 1829 O O . MET A 1 230 ? -30.346 -4.026 29.674 1.00 96.94 230 MET A O 1
ATOM 1833 N N . GLU A 1 231 ? -28.76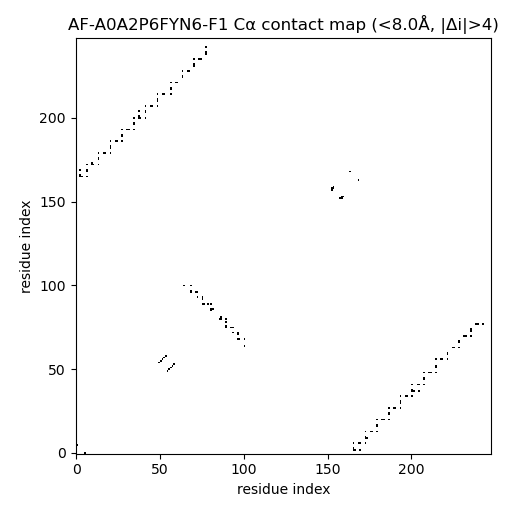8 -5.622 29.718 1.00 97.62 231 GLU A N 1
ATOM 1834 C CA . GLU A 1 231 ? -29.269 -6.286 30.932 1.00 97.62 231 GLU A CA 1
ATOM 1835 C C . GLU A 1 231 ? -29.271 -5.317 32.127 1.00 97.62 231 GLU A C 1
ATOM 1837 O O . GLU A 1 231 ? -30.274 -5.183 32.832 1.00 97.62 231 GLU A O 1
ATOM 1842 N N . ASN A 1 232 ? -28.188 -4.553 32.299 1.00 97.19 232 ASN A N 1
ATOM 1843 C CA . ASN A 1 232 ? -28.122 -3.509 33.316 1.00 97.19 232 ASN A CA 1
ATOM 1844 C C . ASN A 1 232 ? -29.185 -2.419 33.092 1.00 97.19 232 ASN A C 1
ATOM 1846 O O . ASN A 1 232 ? -29.831 -1.985 34.042 1.00 97.19 232 ASN A O 1
ATOM 1850 N N . GLN A 1 233 ? -29.431 -2.009 31.848 1.00 96.81 233 GLN A N 1
ATOM 1851 C CA . GLN A 1 233 ? -30.465 -1.022 31.530 1.00 96.81 233 GLN A CA 1
ATOM 1852 C C . GLN A 1 233 ? -31.873 -1.513 31.918 1.00 96.81 233 GLN A C 1
ATOM 1854 O O . GLN A 1 233 ? -32.676 -0.733 32.437 1.00 96.81 233 GLN A O 1
ATOM 1859 N N . GLU A 1 234 ? -32.177 -2.799 31.724 1.00 96.69 234 GLU A N 1
ATOM 1860 C CA . GLU A 1 234 ? -33.447 -3.403 32.155 1.00 96.69 234 GLU A CA 1
ATOM 1861 C C . GLU A 1 234 ? -33.604 -3.419 33.683 1.00 96.69 234 GLU A C 1
ATOM 1863 O O . GLU A 1 234 ? -34.704 -3.211 34.207 1.00 96.69 234 GLU A O 1
ATOM 1868 N N . GLU A 1 235 ? -32.523 -3.663 34.423 1.00 95.94 235 GLU A N 1
ATOM 1869 C CA . GLU A 1 235 ? -32.515 -3.568 35.888 1.00 95.94 235 GLU A CA 1
ATOM 1870 C C . GLU A 1 235 ? -32.770 -2.138 36.364 1.00 95.94 235 GLU A C 1
ATOM 1872 O O . GLU A 1 235 ? -33.624 -1.912 37.228 1.00 95.94 235 GLU A O 1
ATOM 1877 N N . VAL A 1 236 ? -32.102 -1.163 35.745 1.00 95.62 236 VAL A N 1
ATOM 1878 C CA . VAL A 1 236 ? -32.304 0.261 36.034 1.00 95.62 236 VAL A CA 1
ATOM 1879 C C . VAL A 1 236 ? -33.751 0.674 35.765 1.00 95.62 236 VAL A C 1
ATOM 1881 O O . VAL A 1 236 ? -34.376 1.319 36.609 1.00 95.62 236 VAL A O 1
ATOM 1884 N N . ALA A 1 237 ? -34.337 0.249 34.642 1.00 94.81 237 ALA A N 1
ATOM 1885 C CA . ALA A 1 237 ? -35.735 0.537 34.319 1.00 94.81 237 ALA A CA 1
ATOM 1886 C C . ALA A 1 237 ? -36.717 -0.035 35.363 1.00 94.81 237 ALA A C 1
ATOM 1888 O O . ALA A 1 237 ? -37.692 0.628 35.746 1.00 94.81 237 ALA A O 1
ATOM 1889 N N . ARG A 1 238 ? -36.451 -1.248 35.870 1.00 93.88 238 ARG A N 1
ATOM 1890 C CA . ARG A 1 238 ? -37.246 -1.871 36.943 1.00 93.88 238 ARG A CA 1
ATOM 1891 C C . ARG A 1 238 ? -37.142 -1.100 38.259 1.00 93.88 238 ARG A C 1
ATOM 1893 O O . ARG A 1 238 ? -38.171 -0.862 38.892 1.00 93.88 238 ARG A O 1
ATOM 1900 N N . MET A 1 239 ? -35.938 -0.679 38.639 1.00 91.31 239 MET A N 1
ATOM 1901 C CA . MET A 1 239 ? -35.693 0.143 39.831 1.00 91.31 239 MET A CA 1
ATOM 1902 C C . MET A 1 239 ? -36.424 1.494 39.762 1.00 91.31 239 MET A C 1
ATOM 1904 O O . MET A 1 239 ? -37.039 1.913 40.740 1.00 91.31 239 MET A O 1
ATOM 1908 N N . ILE A 1 240 ? -36.428 2.156 38.601 1.00 90.62 240 ILE A N 1
ATOM 1909 C CA . ILE A 1 240 ? -37.184 3.407 38.409 1.00 90.62 240 ILE A CA 1
ATOM 1910 C C . ILE A 1 240 ? -38.691 3.159 38.593 1.00 90.62 240 ILE A C 1
ATOM 1912 O O . ILE A 1 240 ? -39.382 3.911 39.283 1.00 90.62 240 ILE A O 1
ATOM 1916 N N . SER A 1 241 ? -39.207 2.072 38.015 1.00 86.31 241 SER A N 1
ATOM 1917 C CA . SER A 1 241 ? -40.637 1.740 38.051 1.00 86.31 241 SER A CA 1
ATOM 1918 C C . SER A 1 241 ? -41.141 1.371 39.453 1.00 86.31 241 SER A C 1
ATOM 1920 O O . SER A 1 241 ? -42.271 1.711 39.814 1.00 86.31 241 SER A O 1
ATOM 1922 N N . SER A 1 242 ? -40.335 0.678 40.264 1.00 76.31 242 SER A N 1
ATOM 1923 C CA . SER A 1 242 ? -40.713 0.315 41.638 1.00 76.31 242 SER A CA 1
ATOM 1924 C C . SER A 1 242 ? -40.813 1.539 42.557 1.00 76.31 242 SER A C 1
ATOM 1926 O O . SER A 1 242 ? -41.678 1.565 43.434 1.00 76.31 242 SER A O 1
ATOM 1928 N N . LYS A 1 243 ? -40.014 2.585 42.308 1.00 63.44 243 LYS A N 1
ATOM 1929 C CA . LYS A 1 243 ? -40.054 3.856 43.050 1.00 63.44 243 LYS A CA 1
ATOM 1930 C C . LYS A 1 243 ? -41.370 4.616 42.846 1.00 63.44 243 LYS A C 1
ATOM 1932 O O . LYS A 1 243 ? -41.901 5.176 43.801 1.00 63.44 243 LYS A O 1
ATOM 1937 N N . ILE A 1 244 ? -41.941 4.580 41.637 1.00 61.91 244 ILE A N 1
ATOM 1938 C CA . ILE A 1 244 ? -43.251 5.194 41.342 1.00 61.91 244 ILE A CA 1
ATOM 1939 C C . ILE A 1 244 ? -44.358 4.540 42.182 1.00 61.91 244 ILE A C 1
ATOM 1941 O O . ILE A 1 244 ? -45.197 5.240 42.739 1.00 61.91 244 ILE A O 1
ATOM 1945 N N . LYS A 1 245 ? -44.328 3.210 42.339 1.00 58.88 245 LYS A N 1
ATOM 1946 C CA . LYS A 1 245 ? -45.343 2.460 43.101 1.00 58.88 245 LYS A CA 1
ATOM 1947 C C . LYS A 1 245 ? -45.286 2.669 44.619 1.00 58.88 245 LYS A C 1
ATOM 1949 O O . LYS A 1 245 ? -46.255 2.341 45.285 1.00 58.88 245 LYS A O 1
ATOM 1954 N N . ARG A 1 246 ? -44.170 3.160 45.169 1.00 57.25 246 ARG A N 1
ATOM 1955 C CA . ARG A 1 246 ? -44.024 3.454 46.611 1.00 57.25 246 ARG A CA 1
ATOM 1956 C C . ARG A 1 246 ? -44.492 4.862 46.996 1.00 57.25 246 ARG A C 1
ATOM 1958 O O . ARG A 1 246 ? -44.668 5.125 48.178 1.00 57.25 246 ARG A O 1
ATOM 1965 N N . LYS A 1 247 ? -44.634 5.770 46.022 1.00 52.66 247 LYS A N 1
ATOM 1966 C CA . LYS A 1 247 ? -45.005 7.181 46.238 1.00 52.66 247 LYS A CA 1
ATOM 1967 C C . LYS A 1 247 ? -46.479 7.502 45.939 1.00 52.66 247 LYS A C 1
ATOM 1969 O O . LYS A 1 247 ? -46.866 8.654 46.117 1.00 52.66 247 LYS A O 1
ATOM 1974 N N . GLY A 1 248 ? -47.262 6.535 45.455 1.00 44.72 248 GLY A N 1
ATOM 1975 C CA . GLY A 1 248 ? -48.716 6.636 45.270 1.00 44.72 248 GLY A CA 1
ATOM 1976 C C . GLY A 1 248 ? -49.443 5.762 46.274 1.00 44.72 248 GLY A C 1
ATOM 1977 O O . GLY A 1 248 ? -50.547 6.168 46.686 1.00 44.72 248 GLY A O 1
#

Nearest PDB structures (foldseek):
  8i4v-assembly1_B  TM=2.471E-01  e=2.133E+00  Saccharomyces cerevisiae S288C
  8i21-assembly1_B  TM=3.463E-01  e=4.168E+00  Saccharomyces cerevisiae S288C
  6h2e-assembly1_Q-2  TM=3.065E-01  e=4.168E+00  Aeromonas hydrophila subsp. hydrophila AL09-71

Radius of gyration: 35.99 Å; Cα contacts (8 Å, |Δi|>4): 95; chains: 1; bounding box: 90×27×105 Å

Foldseek 3Di:
DPLLVVLVVLVVVLVVLVVVLVVLVVVLVVLVVVLVVLLVVLVVLVVVLVCCQVVNLVVLLLVLLVLLLVLQLLVLVLDDADDDVRVVVSVVSNVVSVVVSVVVVVVVVVVVVVVVVVVVVVVVVVVVVVVVVVVVVVVVVVVVVVVVVVVVCVVVCVDPPVPDDSVVSVVVSVVSVVVSVVSVVVSVVSVVVSVVSSVVSVVSVVVSVVSSVVSVVSSVVSVVSSVVSVVSVVVSVVSNVVSVVVVD

Solvent-accessible surface area (backbone atoms only — not comparable to full-atom values): 13196 Å² total; per-residue (Å²): 130,62,61,62,61,53,38,51,56,50,46,52,52,43,51,53,51,49,55,55,46,52,53,52,46,52,53,46,52,53,50,51,53,55,42,46,52,51,43,50,53,38,50,55,49,46,51,53,44,48,47,49,42,52,71,41,43,47,48,52,48,52,52,42,52,52,51,46,50,52,45,50,52,54,47,50,75,64,54,88,68,70,68,71,69,41,44,51,49,46,52,50,54,50,50,51,55,50,49,57,51,51,52,52,50,52,56,50,49,54,54,51,51,53,52,51,53,53,51,52,52,51,53,52,54,51,54,52,50,50,51,53,50,51,53,54,50,48,54,50,52,53,51,50,53,54,50,50,54,51,48,52,40,46,74,72,51,75,68,47,77,91,77,64,46,64,66,61,50,39,55,52,42,55,53,50,45,56,48,50,53,56,52,46,54,51,48,54,53,49,47,57,51,47,57,56,49,42,54,50,39,53,53,49,45,54,53,50,53,53,50,45,53,52,49,52,54,51,43,51,56,49,53,54,52,43,52,54,47,50,54,50,42,55,52,48,54,50,57,55,55,57,54,58,68,74,77,112

Sequence (248 aa):
MDLTKANKLKIQSNRREIFELETQINSNKAQVYATRAVIEQNYTSIMRNYSSTFLGNHNLTTQNTDNLFRNRVAILTNMEVEGEVEINFQESMTNEANLDFLEMQATVNELVLEINNRMSEINSLMIETNKMIMNANQASVDFNSKNLAINKRFLNGEFHPSKATSIANKQRADKNQKRCGTIRDIANKNAKKLKSLDKKAKKNSMQVLLNAADISKRRGLISDNQKGIMENQEEVARMISSKIKRKG

Secondary structure (DSSP, 8-state):
--HHHHHHHHHHHHHHHHHHHHHHHHHHHHHHHHHHHHHHHHHHHHHHHHHIIIIIIIHHHHHHHHHHHHHHHHHHHHS---HHHHHHHHHHHHHHHHHHHHHHHHHHHHHHHHHHHHHHHHHHHHHHHHHHHHHHHHHHHHHHHHHHHHHHHHHTTSS-GGG--HHHHHHHHHHHHHHHHHHHHHHHHHHHHHHHHHHHHHHHHHHHHHHHHHHHHHHHHHHHHHHHHHHHHHHHHHHHHHHHHH--